Protein AF-0000000078836340 (afdb_homodimer)

Nearest PDB structures (foldseek):
  2b0v-assembly1_A  TM=8.507E-01  e=3.781E-09  Nitrosomonas europaea
  5gp0-assembly1_I  TM=7.987E-01  e=4.828E-07  Arabidopsis thaliana
  5wy6-assembly1_A  TM=7.856E-01  e=5.805E-07  Arabidopsis thaliana
  1sz3-assembly1_B  TM=6.666E-01  e=1.864E-06  Deinococcus radiodurans
  8dp8-assembly2_A  TM=6.632E-01  e=1.502E-05  Melampsora lini

Solvent-accessible surface area (backbone atoms only — not comparable to full-atom values): 15735 Å² total; per-residue (Å²): 127,81,52,28,45,33,64,77,78,56,88,94,62,74,59,47,80,36,57,23,12,30,41,45,34,73,57,94,80,17,29,51,31,24,41,37,54,50,92,98,47,82,64,45,30,42,62,41,35,42,65,48,53,91,93,48,48,58,58,56,27,23,36,51,33,29,13,26,39,54,11,36,38,52,42,72,57,57,75,77,47,55,28,20,34,37,50,66,50,98,86,68,51,45,30,23,34,47,29,39,32,25,43,38,44,78,73,50,76,37,71,85,42,41,69,42,82,44,34,40,66,43,75,34,46,57,71,57,41,39,46,55,34,69,44,65,39,55,24,47,50,46,53,52,49,49,27,52,58,68,73,99,128,81,51,27,46,30,63,78,77,56,87,92,62,75,58,46,79,37,56,23,13,28,39,46,35,73,56,93,79,17,29,51,33,25,41,38,55,48,93,97,46,82,64,46,30,43,63,40,34,40,66,48,53,94,92,48,48,57,59,55,26,24,37,51,32,29,14,27,39,56,10,36,39,52,44,71,55,56,73,78,47,54,29,20,34,38,48,65,50,99,84,70,50,44,30,24,33,46,29,40,33,25,42,36,45,80,72,48,76,38,71,86,43,41,71,41,84,46,33,41,65,43,73,32,47,57,71,58,41,37,45,54,34,68,45,66,38,55,23,46,49,46,51,51,48,51,29,53,60,68,73,101

Structure (mmCIF, N/CA/C/O backbone):
data_AF-0000000078836340-model_v1
#
loop_
_entity.id
_entity.type
_entity.pdbx_description
1 polymer 'MutT/nudix family protein'
#
loop_
_atom_site.group_PDB
_atom_site.id
_atom_site.type_symbol
_atom_site.label_atom_id
_atom_site.label_alt_id
_atom_site.label_comp_id
_atom_site.label_asym_id
_atom_site.label_entity_id
_atom_site.label_seq_id
_atom_site.pdbx_PDB_ins_code
_atom_site.Cartn_x
_atom_site.Cartn_y
_atom_site.Cartn_z
_atom_site.occupancy
_atom_site.B_iso_or_equiv
_atom_site.auth_seq_id
_atom_site.auth_comp_id
_atom_site.auth_asym_id
_atom_site.auth_atom_id
_atom_site.pdbx_PDB_model_num
ATOM 1 N N . MET A 1 1 ? -12.289 3.168 -12.211 1 58 1 MET A N 1
ATOM 2 C CA . MET A 1 1 ? -11.195 4 -11.719 1 58 1 MET A CA 1
ATOM 3 C C . MET A 1 1 ? -9.852 3.316 -11.938 1 58 1 MET A C 1
ATOM 5 O O . MET A 1 1 ? -9.766 2.086 -11.938 1 58 1 MET A O 1
ATOM 9 N N . PRO A 1 2 ? -8.906 4.035 -12.375 1 79.06 2 PRO A N 1
ATOM 10 C CA . PRO A 1 2 ? -7.66 3.32 -12.672 1 79.06 2 PRO A CA 1
ATOM 11 C C . PRO A 1 2 ? -7.012 2.732 -11.414 1 79.06 2 PRO A C 1
ATOM 13 O O . PRO A 1 2 ? -7.191 3.262 -10.32 1 79.06 2 PRO A O 1
ATOM 16 N N . ALA A 1 3 ? -6.562 1.554 -11.406 1 94.38 3 ALA A N 1
ATOM 17 C CA . ALA A 1 3 ? -5.793 0.842 -10.391 1 94.38 3 ALA A CA 1
ATOM 18 C C . ALA A 1 3 ? -4.434 1.502 -10.172 1 94.38 3 ALA A C 1
ATOM 20 O O . ALA A 1 3 ? -3.82 2.008 -11.117 1 94.38 3 ALA A O 1
ATOM 21 N N . PRO A 1 4 ? -4.059 1.651 -8.859 1 98 4 PRO A N 1
ATOM 22 C CA . PRO A 1 4 ? -2.703 2.174 -8.656 1 98 4 PRO A CA 1
ATOM 23 C C . PRO A 1 4 ? -1.651 1.404 -9.453 1 98 4 PRO A C 1
ATOM 25 O O . PRO A 1 4 ? -1.734 0.179 -9.57 1 98 4 PRO A O 1
ATOM 28 N N . GLN A 1 5 ? -0.693 2.133 -9.992 1 97.31 5 GLN A N 1
ATOM 29 C CA . GLN A 1 5 ? 0.38 1.585 -10.82 1 97.31 5 GLN A CA 1
ATOM 30 C C . GLN A 1 5 ? 1.692 1.525 -10.039 1 97.31 5 GLN A C 1
ATOM 32 O O . GLN A 1 5 ? 2.168 2.545 -9.539 1 97.31 5 GLN A O 1
ATOM 37 N N . PHE A 1 6 ? 2.25 0.313 -9.977 1 98 6 PHE A N 1
ATOM 38 C CA . PHE A 1 6 ? 3.527 0.118 -9.305 1 98 6 PHE A CA 1
ATOM 39 C C . PHE A 1 6 ? 4.59 -0.37 -10.281 1 98 6 PHE A C 1
ATOM 41 O O . PHE A 1 6 ? 4.266 -0.786 -11.398 1 98 6 PHE A O 1
ATOM 48 N N . GLY A 1 7 ? 5.801 -0.279 -9.812 1 96.06 7 GLY A N 1
ATOM 49 C CA . GLY A 1 7 ? 6.93 -0.737 -10.602 1 96.06 7 GLY A CA 1
ATOM 50 C C . GLY A 1 7 ? 7.684 0.394 -11.281 1 96.06 7 GLY A C 1
ATOM 51 O O . GLY A 1 7 ? 7.094 1.418 -11.625 1 96.06 7 GLY A O 1
ATOM 52 N N . ARG A 1 8 ? 8.977 0.233 -11.469 1 90.81 8 ARG A N 1
ATOM 53 C CA . ARG A 1 8 ? 9.82 1.208 -12.141 1 90.81 8 ARG A CA 1
ATOM 54 C C . ARG A 1 8 ? 10.164 0.751 -13.555 1 90.81 8 ARG A C 1
ATOM 56 O O . ARG A 1 8 ? 11.008 -0.128 -13.75 1 90.81 8 ARG A O 1
ATOM 63 N N . PRO A 1 9 ? 9.477 1.357 -14.469 1 91.88 9 PRO A N 1
ATOM 64 C CA . PRO A 1 9 ? 9.789 0.927 -15.828 1 91.88 9 PRO A CA 1
ATOM 65 C C . PRO A 1 9 ? 11.195 1.332 -16.266 1 91.88 9 PRO A C 1
ATOM 67 O O . PRO A 1 9 ? 11.695 2.385 -15.852 1 91.88 9 PRO A O 1
ATOM 70 N N . GLU A 1 10 ? 11.875 0.505 -16.984 1 92.75 10 GLU A N 1
ATOM 71 C CA . GLU A 1 10 ? 13.148 0.849 -17.609 1 92.75 10 GLU A CA 1
ATOM 72 C C . GLU A 1 10 ? 12.938 1.731 -18.844 1 92.75 10 GLU A C 1
ATOM 74 O O . GLU A 1 10 ? 12.07 1.45 -19.672 1 92.75 10 GLU A O 1
ATOM 79 N N . PRO A 1 11 ? 13.773 2.805 -18.891 1 91.81 11 PRO A N 1
ATOM 80 C CA . PRO A 1 11 ? 13.625 3.684 -20.047 1 91.81 11 PRO A CA 1
ATOM 81 C C . PRO A 1 11 ? 13.742 2.932 -21.375 1 91.81 11 PRO A C 1
ATOM 83 O O . PRO A 1 11 ? 14.641 2.102 -21.547 1 91.81 11 PRO A O 1
ATOM 86 N N . GLY A 1 12 ? 12.859 3.203 -22.219 1 93.44 12 GLY A N 1
ATOM 87 C CA . GLY A 1 12 ? 12.93 2.654 -23.562 1 93.44 12 GLY A CA 1
ATOM 88 C C . GLY A 1 12 ? 12.336 1.262 -23.672 1 93.44 12 GLY A C 1
ATOM 89 O O . GLY A 1 12 ? 12.219 0.715 -24.766 1 93.44 12 GLY A O 1
ATOM 90 N N . ARG A 1 13 ? 12.016 0.622 -22.516 1 95.56 13 ARG A N 1
ATOM 91 C CA . ARG A 1 13 ? 11.469 -0.73 -22.547 1 95.56 13 ARG A CA 1
ATOM 92 C C . ARG A 1 13 ? 9.945 -0.702 -22.625 1 95.56 13 ARG A C 1
ATOM 94 O O . ARG A 1 13 ? 9.305 0.11 -21.953 1 95.56 13 ARG A O 1
ATOM 101 N N . SER A 1 14 ? 9.469 -1.587 -23.422 1 96.88 14 SER A N 1
ATOM 102 C CA . SER A 1 14 ? 8.016 -1.737 -23.516 1 96.88 14 SER A CA 1
ATOM 103 C C . SER A 1 14 ? 7.516 -2.857 -22.609 1 96.88 14 SER A C 1
ATOM 105 O O . SER A 1 14 ? 8.117 -3.932 -22.547 1 96.88 14 SER A O 1
ATOM 107 N N . TYR A 1 15 ? 6.449 -2.592 -21.875 1 98.06 15 TYR A N 1
ATOM 108 C CA . TYR A 1 15 ? 5.828 -3.555 -20.969 1 98.06 15 TYR A CA 1
ATOM 109 C C . TYR A 1 15 ? 4.469 -3.998 -21.5 1 98.06 15 TYR A C 1
ATOM 111 O O . TYR A 1 15 ? 3.566 -3.176 -21.672 1 98.06 15 TYR A O 1
ATOM 119 N N . ARG A 1 16 ? 4.297 -5.25 -21.719 1 97.75 16 ARG A N 1
ATOM 120 C CA . ARG A 1 16 ? 3.037 -5.789 -22.219 1 97.75 16 ARG A CA 1
ATOM 121 C C . ARG A 1 16 ? 2.02 -5.938 -21.094 1 97.75 16 ARG A C 1
ATOM 123 O O . ARG A 1 16 ? 2.309 -6.555 -20.062 1 97.75 16 ARG A O 1
ATOM 130 N N . ASP A 1 17 ? 0.839 -5.332 -21.359 1 97.94 17 ASP A N 1
ATOM 131 C CA . ASP A 1 17 ? -0.229 -5.523 -20.375 1 97.94 17 ASP A CA 1
ATOM 132 C C . ASP A 1 17 ? -0.64 -6.992 -20.297 1 97.94 17 ASP A C 1
ATOM 134 O O . ASP A 1 17 ? -0.9 -7.629 -21.312 1 97.94 17 ASP A O 1
ATOM 138 N N . ARG A 1 18 ? -0.68 -7.523 -19.125 1 98.31 18 ARG A N 1
ATOM 139 C CA . ARG A 1 18 ? -1.038 -8.922 -18.891 1 98.31 18 ARG A CA 1
ATOM 140 C C . ARG A 1 18 ? -2.076 -9.031 -17.781 1 98.31 18 ARG A C 1
ATOM 142 O O . ARG A 1 18 ? -1.769 -8.797 -16.609 1 98.31 18 ARG A O 1
ATOM 149 N N . PRO A 1 19 ? -3.344 -9.375 -18.156 1 98.56 19 PRO A N 1
ATOM 150 C CA . PRO A 1 19 ? -4.32 -9.625 -17.094 1 98.56 19 PRO A CA 1
ATOM 151 C C . PRO A 1 19 ? -3.879 -10.727 -16.141 1 98.56 19 PRO A C 1
ATOM 153 O O . PRO A 1 19 ? -3.377 -11.766 -16.562 1 98.56 19 PRO A O 1
ATOM 156 N N . ALA A 1 20 ? -4.004 -10.43 -14.828 1 98.81 20 ALA A N 1
ATOM 157 C CA . ALA A 1 20 ? -3.576 -11.375 -13.797 1 98.81 20 ALA A CA 1
ATOM 158 C C . ALA A 1 20 ? -4.543 -11.367 -12.617 1 98.81 20 ALA A C 1
ATOM 160 O O . ALA A 1 20 ? -5.301 -10.414 -12.43 1 98.81 20 ALA A O 1
ATOM 161 N N . ALA A 1 21 ? -4.586 -12.438 -11.891 1 98.88 21 ALA A N 1
ATOM 162 C CA . ALA A 1 21 ? -5.426 -12.586 -10.703 1 98.88 21 ALA A CA 1
ATOM 163 C C . ALA A 1 21 ? -4.637 -13.211 -9.547 1 98.88 21 ALA A C 1
ATOM 165 O O . ALA A 1 21 ? -3.891 -14.172 -9.742 1 98.88 21 ALA A O 1
ATOM 166 N N . PHE A 1 22 ? -4.797 -12.609 -8.422 1 98.94 22 PHE A N 1
ATOM 167 C CA . PHE A 1 22 ? -4.188 -13.078 -7.184 1 98.94 22 PHE A CA 1
ATOM 168 C C . PHE A 1 22 ? -5.219 -13.148 -6.062 1 98.94 22 PHE A C 1
ATOM 170 O O . PHE A 1 22 ? -6.352 -12.695 -6.227 1 98.94 22 PHE A O 1
ATOM 177 N N . GLY A 1 23 ? -4.844 -13.695 -4.914 1 98.81 23 GLY A N 1
ATOM 178 C CA . GLY A 1 23 ? -5.805 -13.773 -3.824 1 98.81 23 GLY A CA 1
ATOM 179 C C . GLY A 1 23 ? -5.152 -13.977 -2.469 1 98.81 23 GLY A C 1
ATOM 180 O O . GLY A 1 23 ? -3.969 -14.297 -2.385 1 98.81 23 GLY A O 1
ATOM 181 N N . ILE A 1 24 ? -5.879 -13.703 -1.467 1 98.88 24 ILE A N 1
ATOM 182 C CA . ILE A 1 24 ? -5.461 -13.93 -0.088 1 98.88 24 ILE A CA 1
ATOM 183 C C . ILE A 1 24 ? -6.379 -14.961 0.568 1 98.88 24 ILE A C 1
ATOM 185 O O . ILE A 1 24 ? -7.602 -14.797 0.565 1 98.88 24 ILE A O 1
ATOM 189 N N . VAL A 1 25 ? -5.828 -16 1.023 1 98.5 25 VAL A N 1
ATOM 190 C CA . VAL A 1 25 ? -6.5 -16.969 1.897 1 98.5 25 VAL A CA 1
ATOM 191 C C . VAL A 1 25 ? -5.895 -16.891 3.299 1 98.5 25 VAL A C 1
ATOM 193 O O . VAL A 1 25 ? -4.676 -16.812 3.451 1 98.5 25 VAL A O 1
ATOM 196 N N . GLU A 1 26 ? -6.762 -16.844 4.289 1 97.94 26 GLU A N 1
ATOM 197 C CA . GLU A 1 26 ? -6.312 -16.75 5.676 1 97.94 26 GLU A CA 1
ATOM 198 C C . GLU A 1 26 ? -6.586 -18.047 6.434 1 97.94 26 GLU A C 1
ATOM 200 O O . GLU A 1 26 ? -7.641 -18.656 6.27 1 97.94 26 GLU A O 1
ATOM 205 N N . ARG A 1 27 ? -5.645 -18.5 7.156 1 97.75 27 ARG A N 1
ATOM 206 C CA . ARG A 1 27 ? -5.754 -19.625 8.086 1 97.75 27 ARG A CA 1
ATOM 207 C C . ARG A 1 27 ? -5.023 -19.328 9.391 1 97.75 27 ARG A C 1
ATOM 209 O O . ARG A 1 27 ? -3.818 -19.078 9.391 1 97.75 27 ARG A O 1
ATOM 216 N N . ASP A 1 28 ? -5.73 -19.375 10.555 1 97.38 28 ASP A N 1
ATOM 217 C CA . ASP A 1 28 ? -5.164 -19.188 11.883 1 97.38 28 ASP A CA 1
ATOM 218 C C . ASP A 1 28 ? -4.391 -17.875 11.977 1 97.38 28 ASP A C 1
ATOM 220 O O . ASP A 1 28 ? -3.268 -17.844 12.492 1 97.38 28 ASP A O 1
ATOM 224 N N . GLY A 1 29 ? -4.891 -16.891 11.398 1 96.81 29 GLY A N 1
ATOM 225 C CA . GLY A 1 29 ? -4.32 -15.547 11.492 1 96.81 29 GLY A CA 1
ATOM 226 C C . GLY A 1 29 ? -3.158 -15.328 10.547 1 96.81 29 GLY A C 1
ATOM 227 O O . GLY A 1 29 ? -2.535 -14.266 10.555 1 96.81 29 GLY A O 1
ATOM 228 N N . ARG A 1 30 ? -2.879 -16.344 9.719 1 98.75 30 ARG A N 1
ATOM 229 C CA . ARG A 1 30 ? -1.797 -16.25 8.742 1 98.75 30 ARG A CA 1
ATOM 230 C C . ARG A 1 30 ? -2.34 -16.312 7.316 1 98.75 30 ARG A C 1
ATOM 232 O O . ARG A 1 30 ? -3.459 -16.766 7.09 1 98.75 30 ARG A O 1
ATOM 239 N N . ILE A 1 31 ? -1.595 -15.758 6.391 1 98.94 31 ILE A N 1
ATOM 240 C CA . ILE A 1 31 ? -2.057 -15.789 5.004 1 98.94 31 ILE A CA 1
ATOM 241 C C . ILE A 1 31 ? -1.112 -16.641 4.164 1 98.94 31 ILE A C 1
ATOM 243 O O . ILE A 1 31 ? 0.082 -16.734 4.461 1 98.94 31 ILE A O 1
ATOM 247 N N . ALA A 1 32 ? -1.684 -17.266 3.127 1 98.88 32 ALA A N 1
ATOM 248 C CA . ALA A 1 32 ? -0.898 -18.094 2.219 1 98.88 32 ALA A CA 1
ATOM 249 C C .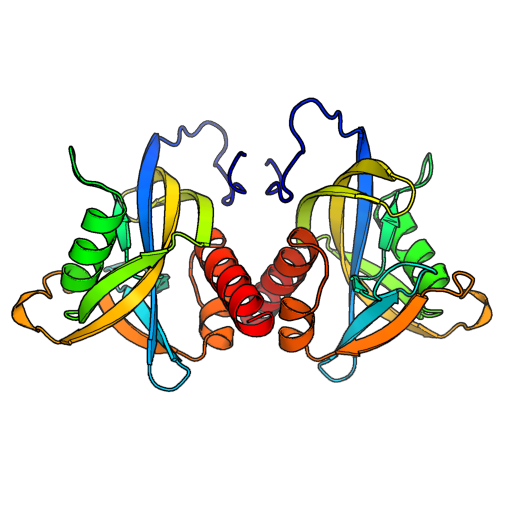 ALA A 1 32 ? -0.051 -17.234 1.282 1 98.88 32 ALA A C 1
ATOM 251 O O . ALA A 1 32 ? -0.552 -16.281 0.676 1 98.88 32 ALA A O 1
ATOM 252 N N . VAL A 1 33 ? 1.196 -17.531 1.202 1 98.94 33 VAL A N 1
ATOM 253 C CA . VAL A 1 33 ? 2.121 -17 0.212 1 98.94 33 VAL A CA 1
ATOM 254 C C . VAL A 1 33 ? 2.891 -18.125 -0.453 1 98.94 33 VAL A C 1
ATOM 256 O O . VAL A 1 33 ? 2.775 -19.281 -0.044 1 98.94 33 VAL A O 1
ATOM 259 N N . VAL A 1 34 ? 3.605 -17.781 -1.483 1 98.81 34 VAL A N 1
ATOM 260 C CA . VAL A 1 34 ? 4.484 -18.781 -2.086 1 98.81 34 VAL A CA 1
ATOM 261 C C . VAL A 1 34 ? 5.922 -18.281 -2.082 1 98.81 34 VAL A C 1
ATOM 263 O O . VAL A 1 34 ? 6.176 -17.109 -2.355 1 98.81 34 VAL A O 1
ATOM 266 N N . ARG A 1 35 ? 6.809 -19.109 -1.623 1 98.69 35 ARG A N 1
ATOM 267 C CA . ARG A 1 35 ? 8.242 -18.906 -1.824 1 98.69 35 ARG A CA 1
ATOM 268 C C . ARG A 1 35 ? 8.688 -19.484 -3.164 1 98.69 35 ARG A C 1
ATOM 270 O O . ARG A 1 35 ? 8.5 -20.672 -3.428 1 98.69 35 ARG A O 1
ATOM 277 N N . VAL A 1 36 ? 9.203 -18.625 -3.984 1 98.5 36 VAL A N 1
ATOM 278 C CA . VAL A 1 36 ? 9.594 -19.047 -5.328 1 98.5 36 VAL A CA 1
ATOM 279 C C . VAL A 1 36 ? 11.117 -19.125 -5.414 1 98.5 36 VAL A C 1
ATOM 281 O O . VAL A 1 36 ? 11.82 -18.188 -5.059 1 98.5 36 VAL A O 1
ATOM 284 N N . ALA A 1 37 ? 11.609 -20.266 -5.836 1 97.5 37 ALA A N 1
ATOM 285 C CA . ALA A 1 37 ? 13.039 -20.5 -6.02 1 97.5 37 ALA A CA 1
ATOM 286 C C . ALA A 1 37 ? 13.352 -20.891 -7.461 1 97.5 37 ALA A C 1
ATOM 288 O O . ALA A 1 37 ? 12.898 -21.938 -7.938 1 97.5 37 ALA A O 1
ATOM 289 N N . LYS A 1 38 ? 14.031 -20.031 -8.133 1 95.5 38 LYS A N 1
ATOM 290 C CA . LYS A 1 38 ? 14.484 -20.297 -9.5 1 95.5 38 LYS A CA 1
ATOM 291 C C . LYS A 1 38 ? 16.016 -20.312 -9.57 1 95.5 38 LYS A C 1
ATOM 293 O O . LYS A 1 38 ? 16.688 -19.516 -8.93 1 95.5 38 LYS A O 1
ATOM 298 N N . PRO A 1 39 ? 16.578 -21.266 -10.305 1 94.06 39 PRO A N 1
ATOM 299 C CA . PRO A 1 39 ? 18.031 -21.312 -10.438 1 94.06 39 PRO A CA 1
ATOM 300 C C . PRO A 1 39 ? 18.641 -19.984 -10.883 1 94.06 39 PRO A C 1
ATOM 302 O O . PRO A 1 39 ? 18.109 -19.344 -11.789 1 94.06 39 PRO A O 1
ATOM 305 N N . GLY A 1 40 ? 19.656 -19.641 -10.18 1 95.12 40 GLY A N 1
ATOM 306 C CA . GLY A 1 40 ? 20.375 -18.453 -10.586 1 95.12 40 GLY A CA 1
ATOM 307 C C . GLY A 1 40 ? 19.797 -17.172 -10.016 1 95.12 40 GLY A C 1
ATOM 308 O O . GLY A 1 40 ? 20.297 -16.078 -10.289 1 95.12 40 GLY A O 1
ATOM 309 N N . HIS A 1 41 ? 18.703 -17.297 -9.266 1 95.56 41 HIS A N 1
ATOM 310 C CA . HIS A 1 41 ? 18.062 -16.125 -8.68 1 95.56 41 HIS A CA 1
ATOM 311 C C . HIS A 1 41 ? 17.828 -16.312 -7.184 1 95.56 41 HIS A C 1
ATOM 313 O O . HIS A 1 41 ? 17.609 -17.438 -6.723 1 95.56 41 HIS A O 1
ATOM 319 N N . PRO A 1 42 ? 18.016 -15.203 -6.465 1 95.75 42 PRO A N 1
ATOM 320 C CA . PRO A 1 42 ? 17.547 -15.312 -5.082 1 95.75 42 PRO A CA 1
ATOM 321 C C . PRO A 1 42 ? 16.062 -15.648 -4.984 1 95.75 42 PRO A C 1
ATOM 323 O O . PRO A 1 42 ? 15.266 -15.195 -5.812 1 95.75 42 PRO A O 1
ATOM 326 N N . ALA A 1 43 ? 15.703 -16.422 -3.963 1 98 43 ALA A N 1
ATOM 327 C CA . ALA A 1 43 ? 14.297 -16.75 -3.754 1 98 43 ALA A CA 1
ATOM 328 C C . ALA A 1 43 ? 13.492 -15.516 -3.377 1 98 43 ALA A C 1
ATOM 330 O O . ALA A 1 43 ? 14.039 -14.547 -2.84 1 98 43 ALA A O 1
ATOM 331 N N . TRP A 1 44 ? 12.25 -15.547 -3.688 1 98.25 44 TRP A N 1
ATOM 332 C CA . TRP A 1 44 ? 11.375 -14.445 -3.328 1 98.25 44 TRP A CA 1
ATOM 333 C C . TRP A 1 44 ? 10 -14.953 -2.906 1 98.25 44 TRP A C 1
ATOM 335 O O . TRP A 1 44 ? 9.727 -16.156 -2.992 1 98.25 44 TRP A O 1
ATOM 345 N N . ILE A 1 45 ? 9.172 -14 -2.383 1 98.81 45 ILE A N 1
ATOM 346 C CA . ILE A 1 45 ? 7.832 -14.32 -1.907 1 98.81 45 ILE A CA 1
ATOM 347 C C . ILE A 1 45 ? 6.797 -13.57 -2.738 1 98.81 45 ILE A C 1
ATOM 349 O O . ILE A 1 45 ? 6.938 -12.367 -2.977 1 98.81 45 ILE A O 1
ATOM 353 N N . ASP A 1 46 ? 5.77 -14.25 -3.215 1 98.75 46 ASP A N 1
ATOM 354 C CA . ASP A 1 46 ? 4.648 -13.672 -3.947 1 98.75 46 ASP A CA 1
ATOM 355 C C . ASP A 1 46 ? 3.316 -14.094 -3.328 1 98.75 46 ASP A C 1
ATOM 357 O O . ASP A 1 46 ? 3.26 -15.047 -2.549 1 98.75 46 ASP A O 1
ATOM 361 N N . LEU A 1 47 ? 2.273 -13.328 -3.576 1 98.88 47 LEU A N 1
ATOM 362 C CA . LEU A 1 47 ? 0.939 -13.898 -3.416 1 98.88 47 LEU A CA 1
ATOM 363 C C . LEU A 1 47 ? 0.66 -14.938 -4.496 1 98.88 47 LEU A C 1
ATOM 365 O O . LEU A 1 47 ? 1.031 -14.742 -5.656 1 98.88 47 LEU A O 1
ATOM 369 N N . PRO A 1 48 ? 0.002 -16 -4.078 1 98.81 48 PRO A N 1
ATOM 370 C CA . PRO A 1 48 ? -0.353 -16.969 -5.129 1 98.81 48 PRO A CA 1
ATOM 371 C C . PRO A 1 48 ? -1.305 -16.375 -6.168 1 98.81 48 PRO A C 1
ATOM 373 O O . PRO A 1 48 ? -2.197 -15.602 -5.824 1 98.81 48 PRO A O 1
ATOM 376 N N . GLY A 1 49 ? -1.218 -16.703 -7.332 1 98.75 49 GLY A N 1
ATOM 377 C CA . GLY A 1 49 ? -1.949 -16.188 -8.484 1 98.75 49 GLY A CA 1
ATOM 378 C C . GLY A 1 49 ? -1.099 -16.094 -9.734 1 98.75 49 GLY A C 1
ATOM 379 O O . GLY A 1 49 ? 0.009 -16.641 -9.781 1 98.75 49 GLY A O 1
ATOM 380 N N . GLY A 1 50 ? -1.641 -15.492 -10.773 1 98.44 50 GLY A N 1
ATOM 381 C CA . GLY A 1 50 ? -0.896 -15.375 -12.023 1 98.44 50 GLY A CA 1
ATOM 382 C C . GLY A 1 50 ? -1.744 -14.891 -13.18 1 98.44 50 GLY A C 1
ATOM 383 O O . GLY A 1 50 ? -2.805 -14.297 -12.977 1 98.44 50 GLY A O 1
ATOM 384 N N . ALA A 1 51 ? -1.21 -15.102 -14.352 1 98.5 51 ALA A N 1
ATOM 385 C CA . ALA A 1 51 ? -1.834 -14.609 -15.578 1 98.5 51 ALA A CA 1
ATOM 386 C C . ALA A 1 51 ? -3.113 -15.383 -15.891 1 98.5 51 ALA A C 1
ATOM 388 O O . ALA A 1 51 ? -3.219 -16.562 -15.586 1 98.5 51 ALA A O 1
ATOM 389 N N . LEU A 1 52 ? -4.062 -14.672 -16.5 1 98.75 52 LEU A N 1
ATOM 390 C CA . LEU A 1 52 ? -5.266 -15.32 -17.016 1 98.75 52 LEU A CA 1
ATOM 391 C C . LEU A 1 52 ? -4.965 -16.078 -18.297 1 98.75 52 LEU A C 1
ATOM 393 O O . LEU A 1 52 ? -4.23 -15.594 -19.156 1 98.75 52 LEU A O 1
ATOM 397 N N . ASP A 1 53 ? -5.547 -17.234 -18.438 1 98.19 53 ASP A N 1
ATOM 398 C CA . ASP A 1 53 ? -5.57 -17.922 -19.734 1 98.19 53 ASP A CA 1
ATOM 399 C C . ASP A 1 53 ? -6.668 -17.359 -20.625 1 98.19 53 ASP A C 1
ATOM 401 O O . ASP A 1 53 ? -7.625 -16.75 -20.141 1 98.19 53 ASP A O 1
ATOM 405 N N . PRO A 1 54 ? -6.508 -17.594 -21.922 1 97.56 54 PRO A N 1
ATOM 406 C CA . PRO A 1 54 ? -7.562 -17.125 -22.812 1 97.56 54 PRO A CA 1
ATOM 407 C C . PRO A 1 54 ? -8.945 -17.656 -22.438 1 97.56 54 PRO A C 1
ATOM 409 O O . PRO A 1 54 ? -9.109 -18.859 -22.219 1 97.56 54 PRO A O 1
ATOM 412 N N . GLY A 1 55 ? -9.914 -16.75 -22.266 1 97.38 55 GLY A N 1
ATOM 413 C CA . GLY A 1 55 ? -11.289 -17.125 -22 1 97.38 55 GLY A CA 1
ATOM 414 C C . GLY A 1 55 ? -11.578 -17.328 -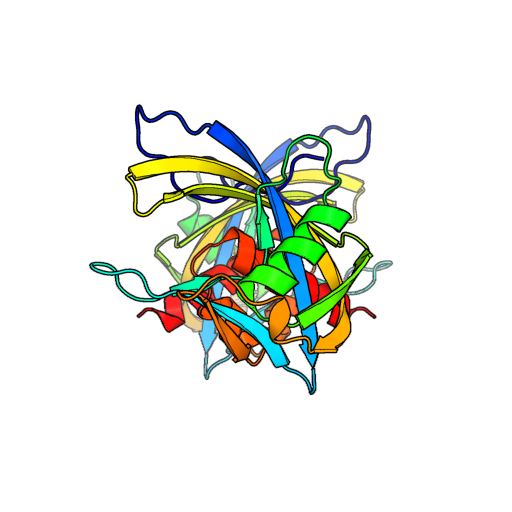20.531 1 97.38 55 GLY A C 1
ATOM 415 O O . GLY A 1 55 ? -12.727 -17.578 -20.141 1 97.38 55 GLY A O 1
ATOM 416 N N . GLU A 1 56 ? -10.609 -17.188 -19.75 1 97.25 56 GLU A N 1
ATOM 417 C CA . GLU A 1 56 ? -10.727 -17.375 -18.312 1 97.25 56 GLU A CA 1
ATOM 418 C C . GLU A 1 56 ? -11.133 -16.094 -17.609 1 97.25 56 GLU A C 1
ATOM 420 O O . GLU A 1 56 ? -10.648 -15.008 -17.953 1 97.25 56 GLU A O 1
ATOM 425 N N . SER A 1 57 ? -12.156 -16.219 -16.688 1 98.62 57 SER A N 1
ATOM 426 C CA . SER A 1 57 ? -12.391 -15.094 -15.789 1 98.62 57 SER A CA 1
ATOM 427 C C . SER A 1 57 ? -11.266 -14.961 -14.766 1 98.62 57 SER A C 1
ATOM 429 O O . SER A 1 57 ? -10.477 -15.891 -14.578 1 98.62 57 SER A O 1
ATOM 431 N N . ALA A 1 58 ? -11.188 -13.852 -14.148 1 98.81 58 ALA A N 1
ATOM 432 C CA . ALA A 1 58 ? -10.188 -13.641 -13.094 1 98.81 58 ALA A CA 1
ATOM 433 C C . ALA A 1 58 ? -10.398 -14.609 -11.938 1 98.81 58 ALA A C 1
ATOM 435 O O . ALA A 1 58 ? -9.43 -15.109 -11.359 1 98.81 58 ALA A O 1
ATOM 436 N N . GLU A 1 59 ? -11.625 -14.891 -11.633 1 98.88 59 GLU A N 1
ATOM 437 C CA . GLU A 1 59 ? -11.953 -15.836 -10.578 1 98.88 59 GLU A CA 1
ATOM 438 C C . GLU A 1 59 ? -11.445 -17.234 -10.914 1 98.88 59 GLU A C 1
ATOM 440 O O . GLU A 1 59 ? -10.867 -17.906 -10.062 1 98.88 59 GLU A O 1
ATOM 445 N N . GLN A 1 60 ? -11.688 -17.594 -12.117 1 98.81 60 GLN A N 1
ATOM 446 C CA . GLN A 1 60 ? -11.234 -18.922 -12.562 1 98.81 60 GLN A CA 1
ATOM 447 C C . GLN A 1 60 ? -9.719 -19.016 -12.516 1 98.81 60 GLN A C 1
ATOM 449 O O . GLN A 1 60 ? -9.172 -20.031 -12.086 1 98.81 60 GLN A O 1
ATOM 454 N N . ALA A 1 61 ? -9.062 -17.969 -12.93 1 98.88 61 ALA A N 1
ATOM 455 C CA . ALA A 1 61 ? -7.605 -17.953 -12.992 1 98.88 61 ALA A CA 1
ATOM 456 C C . ALA A 1 61 ? -6.996 -18.094 -11.594 1 98.88 61 ALA A C 1
ATOM 458 O O . ALA A 1 61 ? -6.086 -18.906 -11.391 1 98.88 61 ALA A O 1
ATOM 459 N N . VAL A 1 62 ? -7.516 -17.344 -10.625 1 98.88 62 VAL A N 1
ATOM 460 C CA . VAL A 1 62 ? -6.906 -17.359 -9.297 1 98.88 62 VAL A CA 1
ATOM 461 C C . VAL A 1 62 ? -7.117 -18.719 -8.648 1 98.88 62 VAL A C 1
ATOM 463 O O . VAL A 1 62 ? -6.234 -19.219 -7.949 1 98.88 62 VAL A O 1
ATOM 466 N N . VAL A 1 63 ? -8.242 -19.312 -8.852 1 98.88 63 VAL A N 1
ATOM 467 C CA . VAL A 1 63 ? -8.531 -20.625 -8.297 1 98.88 63 VAL A CA 1
ATOM 468 C C . VAL A 1 63 ? -7.586 -21.672 -8.906 1 98.88 63 VAL A C 1
ATOM 470 O O . VAL A 1 63 ? -6.984 -22.469 -8.188 1 98.88 63 VAL A O 1
ATOM 473 N N . ARG A 1 64 ? -7.465 -21.594 -10.195 1 98.69 64 ARG A N 1
ATOM 474 C CA . ARG A 1 64 ? -6.566 -22.516 -10.883 1 98.69 64 ARG A CA 1
ATOM 475 C C . ARG A 1 64 ? -5.129 -22.328 -10.414 1 98.69 64 ARG A C 1
ATOM 477 O O . ARG A 1 64 ? -4.465 -23.281 -10.008 1 98.69 64 ARG A O 1
ATOM 484 N N . GLU A 1 65 ? -4.645 -21.141 -10.43 1 98.75 65 GLU A N 1
ATOM 485 C CA . GLU A 1 65 ? -3.264 -20.812 -10.078 1 98.75 65 GLU A CA 1
ATOM 486 C C . GLU A 1 65 ? -2.953 -21.203 -8.641 1 98.75 65 GLU A C 1
ATOM 488 O O . GLU A 1 65 ? -1.842 -21.625 -8.328 1 98.75 65 GLU A O 1
ATOM 493 N N . TYR A 1 66 ? -3.889 -21 -7.715 1 98.69 66 TYR A N 1
ATOM 494 C CA . TYR A 1 66 ? -3.697 -21.422 -6.332 1 98.69 66 TYR A CA 1
ATOM 495 C C . TYR A 1 66 ? -3.43 -22.906 -6.242 1 98.69 66 TYR A C 1
ATOM 497 O O . TYR A 1 66 ? -2.523 -23.344 -5.527 1 98.69 66 TYR A O 1
ATOM 505 N N . GLY A 1 67 ? -4.281 -23.641 -6.926 1 98.75 67 GLY A N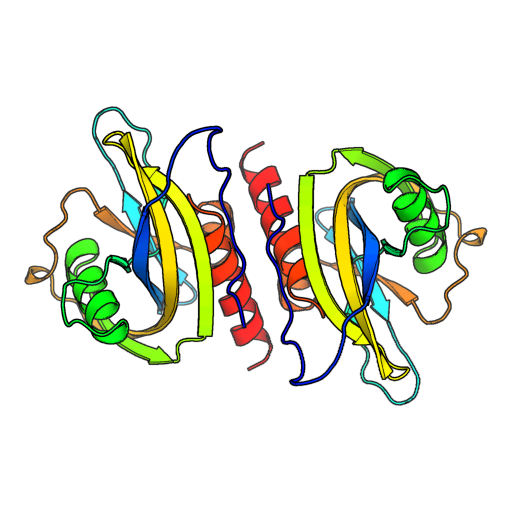 1
ATOM 506 C CA . GLY A 1 67 ? -4.051 -25.078 -6.965 1 98.75 67 GLY A CA 1
ATOM 507 C C . GLY A 1 67 ? -2.682 -25.438 -7.5 1 98.75 67 GLY A C 1
ATOM 508 O O . GLY A 1 67 ? -1.943 -26.203 -6.863 1 98.75 67 GLY A O 1
ATOM 509 N N . GLU A 1 68 ? -2.283 -24.859 -8.617 1 98.81 68 GLU A N 1
ATOM 510 C CA . GLU A 1 68 ? -1.042 -25.188 -9.312 1 98.81 68 GLU A CA 1
ATOM 511 C C . GLU A 1 68 ? 0.177 -24.828 -8.469 1 98.81 68 GLU A C 1
ATOM 513 O O . GLU A 1 68 ? 1.178 -25.547 -8.477 1 98.81 68 GLU A O 1
ATOM 518 N N . GLU A 1 69 ? 0.085 -23.75 -7.738 1 98.69 69 GLU A N 1
ATOM 519 C CA . GLU A 1 69 ? 1.243 -23.219 -7.023 1 98.69 69 GLU A CA 1
ATOM 520 C C . GLU A 1 69 ? 1.318 -23.781 -5.605 1 98.69 69 GLU A C 1
ATOM 522 O O . GLU A 1 69 ? 2.404 -23.891 -5.031 1 98.69 69 GLU A O 1
ATOM 527 N N . THR A 1 70 ? 0.151 -24.141 -4.957 1 98.5 70 THR A N 1
ATOM 528 C CA . THR A 1 70 ? 0.16 -24.375 -3.518 1 98.5 70 THR A CA 1
ATOM 529 C C . THR A 1 70 ? -0.511 -25.703 -3.182 1 98.5 70 THR A C 1
ATOM 531 O O . THR A 1 70 ? -0.381 -26.203 -2.062 1 98.5 70 THR A O 1
ATOM 534 N N . GLY A 1 71 ? -1.263 -26.312 -4.113 1 98.62 71 GLY A N 1
ATOM 535 C CA . GLY A 1 71 ? -2.045 -27.5 -3.828 1 98.62 71 GLY A CA 1
ATOM 536 C C . GLY A 1 71 ? -3.279 -27.219 -2.988 1 98.62 71 GLY A C 1
ATOM 537 O O . GLY A 1 71 ? -3.891 -28.141 -2.445 1 98.62 71 GLY A O 1
ATOM 538 N N . LEU A 1 72 ? -3.66 -25.938 -2.84 1 98.75 72 LEU A N 1
ATOM 539 C CA . LEU A 1 72 ? -4.84 -25.562 -2.072 1 98.75 72 LEU A CA 1
ATOM 540 C C . LEU A 1 72 ? -6.074 -25.5 -2.969 1 98.75 72 LEU A C 1
ATOM 542 O O . LEU A 1 72 ? -5.992 -25.031 -4.105 1 98.75 72 LEU A O 1
ATOM 546 N N . LYS A 1 73 ? -7.145 -26.031 -2.477 1 98.75 73 LYS A N 1
ATOM 547 C CA . LYS A 1 73 ? -8.461 -25.812 -3.059 1 98.75 73 LYS A CA 1
ATOM 548 C C . LYS A 1 73 ? -9.125 -24.578 -2.453 1 98.75 73 LYS A C 1
ATOM 550 O O . LYS A 1 73 ? -9.312 -24.5 -1.237 1 98.75 73 LYS A O 1
ATOM 555 N N . VAL A 1 74 ? -9.453 -23.594 -3.332 1 98.81 74 VAL A N 1
ATOM 556 C CA . VAL A 1 74 ? -10.008 -22.344 -2.822 1 98.81 74 VAL A CA 1
ATOM 557 C C . VAL A 1 74 ? -11.227 -21.953 -3.65 1 98.81 74 VAL A C 1
ATOM 559 O O . VAL A 1 74 ? -11.453 -22.484 -4.738 1 98.81 74 VAL A O 1
ATOM 562 N N . ALA A 1 75 ? -12.023 -21.125 -3.094 1 98.81 75 ALA A N 1
ATOM 563 C CA . ALA A 1 75 ? -13.117 -20.469 -3.805 1 98.81 75 ALA A CA 1
ATOM 564 C C . ALA A 1 75 ? -12.938 -18.953 -3.799 1 98.81 75 ALA A C 1
ATOM 566 O O . ALA A 1 75 ? -12.562 -18.359 -2.781 1 98.81 75 ALA A O 1
ATOM 567 N N . ALA A 1 76 ? -13.172 -18.375 -4.957 1 98.56 76 ALA A N 1
ATOM 568 C CA . ALA A 1 76 ? -13.016 -16.922 -5.07 1 98.56 76 ALA A CA 1
ATOM 569 C C . ALA A 1 76 ? -14.219 -16.203 -4.484 1 98.56 76 ALA A C 1
ATOM 571 O O . ALA A 1 76 ? -15.359 -16.516 -4.816 1 98.56 76 ALA A O 1
ATOM 572 N N . GLY A 1 77 ? -13.953 -15.32 -3.516 1 97.62 77 GLY A N 1
ATOM 573 C CA . GLY A 1 77 ? -14.953 -14.391 -3.025 1 97.62 77 GLY A CA 1
ATOM 574 C C . GLY A 1 77 ? -14.922 -13.055 -3.744 1 97.62 77 GLY A C 1
ATOM 575 O O . GLY A 1 77 ? -14.828 -13.008 -4.973 1 97.62 77 GLY A O 1
ATOM 576 N N . GLU A 1 78 ? -15.023 -11.992 -3.098 1 96.31 78 GLU A N 1
ATOM 577 C CA . GLU A 1 78 ? -15.086 -10.648 -3.656 1 96.31 78 GLU A CA 1
ATOM 578 C C . GLU A 1 78 ? -13.711 -10.172 -4.102 1 96.31 78 GLU A C 1
ATOM 580 O O . GLU A 1 78 ? -12.711 -10.422 -3.426 1 96.31 78 GLU A O 1
ATOM 585 N N . ALA A 1 79 ? -13.68 -9.547 -5.285 1 98.38 79 ALA A N 1
ATOM 586 C CA . ALA A 1 79 ? -12.523 -8.719 -5.617 1 98.38 79 ALA A CA 1
ATOM 587 C C . ALA A 1 79 ? -12.469 -7.473 -4.734 1 98.38 79 ALA A C 1
ATOM 589 O O . ALA A 1 79 ? -13.438 -6.707 -4.668 1 98.38 79 ALA A O 1
ATOM 590 N N . TYR A 1 80 ? -11.359 -7.32 -4.02 1 97.75 80 TYR A N 1
ATOM 591 C CA . TYR A 1 80 ? -11.352 -6.227 -3.053 1 97.75 80 TYR A CA 1
ATOM 592 C C . TYR A 1 80 ? -10.352 -5.152 -3.453 1 97.75 80 TYR A C 1
ATOM 594 O O . TYR A 1 80 ? -10.336 -4.062 -2.877 1 97.75 80 TYR A O 1
ATOM 602 N N . ALA A 1 81 ? -9.477 -5.449 -4.434 1 97.94 81 ALA A N 1
ATOM 603 C CA . ALA A 1 81 ? -8.469 -4.48 -4.859 1 97.94 81 ALA A CA 1
ATOM 604 C C . ALA A 1 81 ? -8.016 -4.754 -6.289 1 97.94 81 ALA A C 1
ATOM 606 O O . ALA A 1 81 ? -8.148 -5.875 -6.785 1 97.94 81 ALA A O 1
ATOM 607 N N . ARG A 1 82 ? -7.578 -3.744 -6.949 1 98.38 82 ARG A N 1
ATOM 608 C CA . ARG A 1 82 ? -6.82 -3.809 -8.195 1 98.38 82 ARG A CA 1
ATOM 609 C C . ARG A 1 82 ? -5.512 -3.037 -8.086 1 98.38 82 ARG A C 1
ATOM 611 O O . ARG A 1 82 ? -5.426 -2.055 -7.344 1 98.38 82 ARG A O 1
ATOM 618 N N . ALA A 1 83 ? -4.516 -3.477 -8.727 1 98.56 83 ALA A N 1
ATOM 619 C CA . ALA A 1 83 ? -3.223 -2.801 -8.789 1 98.56 83 ALA A CA 1
ATOM 620 C C . ALA A 1 83 ? -2.406 -3.283 -9.984 1 98.56 83 ALA A C 1
ATOM 622 O O . ALA A 1 83 ? -2.391 -4.477 -10.297 1 98.56 83 ALA A O 1
ATOM 623 N N . ASP A 1 84 ? -1.761 -2.391 -10.562 1 98.12 84 ASP A N 1
ATOM 624 C CA . ASP A 1 84 ? -0.903 -2.723 -11.695 1 98.12 84 ASP A CA 1
ATOM 625 C C . ASP A 1 84 ? 0.566 -2.762 -11.281 1 98.12 84 ASP A C 1
ATOM 627 O O . ASP A 1 84 ? 0.974 -2.051 -10.359 1 98.12 84 ASP A O 1
ATOM 631 N N . GLN A 1 85 ? 1.377 -3.617 -11.953 1 98 85 GLN A N 1
ATOM 632 C CA . GLN A 1 85 ? 2.777 -3.826 -11.602 1 98 85 GLN A CA 1
ATOM 633 C C . GLN A 1 85 ? 3.631 -4.051 -12.844 1 98 85 GLN A C 1
ATOM 635 O O . GLN A 1 85 ? 3.484 -5.066 -13.523 1 98 85 GLN A O 1
ATOM 640 N N . MET A 1 86 ? 4.449 -3.068 -13.148 1 97.94 86 MET A N 1
ATOM 641 C CA . MET A 1 86 ? 5.465 -3.283 -14.172 1 97.94 86 MET A CA 1
ATOM 642 C C . MET A 1 86 ? 6.668 -4.023 -13.594 1 97.94 86 MET A C 1
ATOM 644 O O . MET A 1 86 ? 7.188 -3.652 -12.539 1 97.94 86 MET A O 1
ATOM 648 N N . PHE A 1 87 ? 7.09 -5.066 -14.289 1 97.31 87 PHE A N 1
ATOM 649 C CA . PHE A 1 87 ? 8.273 -5.805 -13.859 1 97.31 87 PHE A CA 1
ATOM 650 C C . PHE A 1 87 ? 8.859 -6.605 -15.016 1 97.31 87 PHE A C 1
ATOM 652 O O . PHE A 1 87 ? 8.219 -6.77 -16.047 1 97.31 87 PHE A O 1
ATOM 659 N N . VAL A 1 88 ? 10.109 -7.023 -14.867 1 96.56 88 VAL A N 1
ATOM 660 C CA . VAL A 1 88 ? 10.789 -7.938 -15.781 1 96.56 88 VAL A CA 1
ATOM 661 C C . VAL A 1 88 ? 10.984 -9.297 -15.109 1 96.56 88 VAL A C 1
ATOM 663 O O . VAL A 1 88 ? 11.523 -9.375 -14.008 1 96.56 88 VAL A O 1
ATOM 666 N N . ASN A 1 89 ? 10.469 -10.344 -15.789 1 95.56 89 ASN A N 1
ATOM 667 C CA . ASN A 1 89 ? 10.586 -11.656 -15.164 1 95.56 89 ASN A CA 1
ATOM 668 C C . ASN A 1 89 ? 11.984 -12.242 -15.352 1 95.56 89 ASN A C 1
ATOM 670 O O . ASN A 1 89 ? 12.875 -11.586 -15.898 1 95.56 89 ASN A O 1
ATOM 674 N N . THR A 1 90 ? 12.242 -13.461 -14.797 1 94.81 90 THR A N 1
ATOM 675 C CA . THR A 1 90 ? 13.562 -14.078 -14.766 1 94.81 90 THR A CA 1
ATOM 676 C C . THR A 1 90 ? 14.039 -14.414 -16.188 1 94.81 90 THR A C 1
ATOM 678 O O . THR A 1 90 ? 15.227 -14.633 -16.406 1 94.81 90 THR A O 1
ATOM 681 N N . ASP A 1 91 ? 13.195 -14.43 -17.141 1 94.94 91 ASP A N 1
ATOM 682 C CA . ASP A 1 91 ? 13.555 -14.719 -18.516 1 94.94 91 ASP A CA 1
ATOM 683 C C . ASP A 1 91 ? 13.82 -13.438 -19.297 1 94.94 91 ASP A C 1
ATOM 685 O O . ASP A 1 91 ? 14.086 -13.477 -20.5 1 94.94 91 ASP A O 1
ATOM 689 N N . GLY A 1 92 ? 13.648 -12.352 -18.672 1 95.06 92 GLY A N 1
ATOM 690 C CA . GLY A 1 92 ? 13.945 -11.078 -19.297 1 95.06 92 GLY A CA 1
ATOM 691 C C . GLY A 1 92 ? 12.75 -10.453 -20 1 95.06 92 GLY A C 1
ATOM 692 O O . GLY A 1 92 ? 12.883 -9.438 -20.688 1 95.06 92 GLY A O 1
ATOM 693 N N . GLU A 1 93 ? 11.594 -11.039 -19.844 1 97.06 93 GLU A N 1
ATOM 694 C CA . GLU A 1 93 ? 10.391 -10.484 -20.453 1 97.06 93 GLU A CA 1
ATOM 695 C C . GLU A 1 93 ? 9.766 -9.406 -19.578 1 97.06 93 GLU A C 1
ATOM 697 O O . GLU A 1 93 ? 9.695 -9.562 -18.359 1 97.06 93 GLU A O 1
ATOM 702 N N . ALA A 1 94 ? 9.344 -8.328 -20.188 1 98.06 94 ALA A N 1
ATOM 703 C CA . ALA A 1 94 ? 8.773 -7.184 -19.484 1 98.06 94 ALA A CA 1
ATOM 704 C C . ALA A 1 94 ? 7.246 -7.227 -19.516 1 98.06 94 ALA A C 1
ATOM 706 O O . ALA A 1 94 ? 6.648 -7.293 -20.594 1 98.06 94 ALA A O 1
ATOM 707 N N . PHE A 1 95 ? 6.613 -7.125 -18.312 1 98.06 95 PHE A N 1
ATOM 708 C CA . PHE A 1 95 ? 5.16 -7.168 -18.219 1 98.06 95 PHE A CA 1
ATOM 709 C C . PHE A 1 95 ? 4.645 -6.023 -17.344 1 98.06 95 PHE A C 1
ATOM 711 O O . PHE A 1 95 ? 5.371 -5.496 -16.5 1 98.06 95 PHE A O 1
ATOM 718 N N . ASN A 1 96 ? 3.535 -5.594 -17.688 1 98.06 96 ASN A N 1
ATOM 719 C CA . ASN A 1 96 ? 2.674 -4.84 -16.781 1 98.06 96 ASN A CA 1
ATOM 720 C C . ASN A 1 96 ? 1.461 -5.656 -16.344 1 98.06 96 ASN A C 1
ATOM 722 O O . ASN A 1 96 ? 0.449 -5.691 -17.047 1 98.06 96 ASN A O 1
ATOM 726 N N . ASN A 1 97 ? 1.579 -6.293 -15.188 1 98.44 97 ASN A N 1
ATOM 727 C CA . ASN A 1 97 ? 0.433 -7.051 -14.688 1 98.44 97 ASN A CA 1
ATOM 728 C C . ASN A 1 97 ? -0.734 -6.133 -14.336 1 98.44 97 ASN A C 1
ATOM 730 O O . ASN A 1 97 ? -0.577 -5.191 -13.555 1 98.44 97 ASN A O 1
ATOM 734 N N . ARG A 1 98 ? -1.81 -6.34 -14.945 1 98.44 98 ARG A N 1
ATOM 735 C CA . ARG A 1 98 ? -3.078 -5.723 -14.578 1 98.44 98 ARG A CA 1
ATOM 736 C C . ARG A 1 98 ? -3.867 -6.613 -13.625 1 98.44 98 ARG A C 1
ATOM 738 O O . ARG A 1 98 ? -4.699 -7.41 -14.055 1 98.44 98 ARG A O 1
ATOM 745 N N . ALA A 1 99 ? -3.68 -6.41 -12.336 1 98.75 99 ALA A N 1
ATOM 746 C CA . ALA A 1 99 ? -4.008 -7.461 -11.383 1 98.75 99 ALA A CA 1
ATOM 747 C C . ALA A 1 99 ? -5.309 -7.148 -10.648 1 98.75 99 ALA A C 1
ATOM 749 O O . ALA A 1 99 ? -5.535 -6.004 -10.234 1 98.75 99 ALA A O 1
ATOM 750 N N . THR A 1 100 ? -6.121 -8.148 -10.531 1 98.75 100 THR A N 1
ATOM 751 C CA . THR A 1 100 ? -7.238 -8.18 -9.586 1 98.75 100 THR A CA 1
ATOM 752 C C . THR A 1 100 ? -6.914 -9.062 -8.391 1 98.75 100 THR A C 1
ATOM 754 O O . THR A 1 100 ? -6.352 -10.148 -8.539 1 98.75 100 THR A O 1
ATOM 757 N N . PHE A 1 101 ? -7.23 -8.586 -7.172 1 98.94 101 PHE A N 1
ATOM 758 C CA . PHE A 1 101 ? -6.969 -9.328 -5.945 1 98.94 101 PHE A CA 1
ATOM 759 C C . PHE A 1 101 ? -8.273 -9.758 -5.285 1 98.94 101 PHE A C 1
ATOM 761 O O . PHE A 1 101 ? -9.18 -8.945 -5.102 1 98.94 101 PHE A O 1
ATOM 768 N N . PHE A 1 102 ? -8.344 -11.047 -4.891 1 98.88 102 PHE A N 1
ATOM 769 C CA . PHE A 1 102 ? -9.562 -11.625 -4.348 1 98.88 102 PHE A CA 1
ATOM 770 C C . PHE A 1 102 ? -9.367 -12.062 -2.9 1 98.88 102 PHE A C 1
ATOM 772 O O . PHE A 1 102 ? -8.281 -12.516 -2.527 1 98.88 102 PHE A O 1
ATOM 779 N N . ARG A 1 103 ? -10.461 -11.891 -2.105 1 98.69 103 ARG A N 1
ATOM 780 C CA . ARG A 1 103 ? -10.586 -12.68 -0.887 1 98.69 103 ARG A CA 1
ATOM 781 C C . ARG A 1 103 ? -11.039 -14.102 -1.203 1 98.69 103 ARG A C 1
ATOM 783 O O . ARG A 1 103 ? -12.047 -14.305 -1.884 1 98.69 103 ARG A O 1
ATOM 790 N N . LEU A 1 104 ? -10.258 -15.031 -0.695 1 98.81 104 LEU A N 1
ATOM 791 C CA . LEU A 1 104 ? -10.547 -16.438 -1.002 1 98.81 104 LEU A CA 1
ATOM 792 C C . LEU A 1 104 ? -10.93 -17.203 0.259 1 98.81 104 LEU A C 1
ATOM 794 O O . LEU A 1 104 ? -10.539 -16.812 1.365 1 98.81 104 LEU A O 1
ATOM 798 N N . SER A 1 105 ? -11.703 -18.234 0.043 1 98.69 105 SER A N 1
ATOM 799 C CA . SER A 1 105 ? -11.984 -19.172 1.119 1 98.69 105 SER A CA 1
ATOM 800 C C . SER A 1 105 ? -11.281 -20.516 0.874 1 98.69 105 SER A C 1
ATOM 802 O O . SER A 1 105 ? -11.266 -21.016 -0.253 1 98.69 105 SER A O 1
ATOM 804 N N . LEU A 1 106 ? -10.688 -20.984 1.916 1 98.56 106 LEU A N 1
ATOM 805 C CA . LEU A 1 106 ? -10.016 -22.281 1.844 1 98.56 106 LEU A CA 1
ATOM 806 C C . LEU A 1 106 ? -11.031 -23.422 1.89 1 98.56 106 LEU A C 1
ATOM 808 O O . LEU A 1 106 ? -11.836 -23.5 2.822 1 98.56 106 LEU A O 1
ATOM 812 N N . GLN A 1 107 ? -10.969 -24.219 0.882 1 98.5 107 GLN A N 1
ATOM 813 C CA . GLN A 1 107 ? -11.906 -25.344 0.824 1 98.5 107 GLN A CA 1
ATOM 814 C C . GLN A 1 107 ? -11.227 -26.656 1.211 1 98.5 107 GLN A C 1
ATOM 816 O O . GLN A 1 107 ? -11.898 -27.641 1.542 1 98.5 107 GLN A O 1
ATOM 821 N N . GLY A 1 108 ? -9.945 -26.703 1.128 1 97.94 108 GLY A N 1
ATOM 822 C CA . GLY A 1 108 ? -9.164 -27.891 1.45 1 97.94 108 GLY A CA 1
ATOM 823 C C . GLY A 1 108 ? -7.816 -27.922 0.763 1 97.94 108 GLY A C 1
ATOM 824 O O . GLY A 1 108 ? -7.266 -26.875 0.411 1 97.94 108 GLY A O 1
ATOM 825 N N . GLU A 1 109 ? -7.293 -29.109 0.831 1 98.06 109 GLU A N 1
ATOM 826 C CA . GLU A 1 109 ? -6.02 -29.344 0.156 1 98.06 109 GLU A CA 1
ATOM 827 C C . GLU A 1 109 ? -6.129 -30.5 -0.833 1 98.06 109 GLU A C 1
ATOM 829 O O . GLU A 1 109 ? -6.883 -31.453 -0.606 1 98.06 109 GLU A O 1
ATOM 834 N N . ASP A 1 110 ? -5.469 -30.297 -1.947 1 97.75 110 ASP A N 1
ATOM 835 C CA . ASP A 1 110 ? -5.352 -31.344 -2.957 1 97.75 110 ASP A CA 1
ATOM 836 C C . ASP A 1 110 ? -3.947 -31.375 -3.559 1 97.75 110 ASP A C 1
ATOM 838 O O . ASP A 1 110 ? -3.646 -30.609 -4.477 1 97.75 110 ASP A O 1
ATOM 842 N N . PRO A 1 111 ? -3.139 -32.25 -3.037 1 95.62 111 PRO A N 1
ATOM 843 C CA . PRO A 1 111 ? -1.753 -32.312 -3.506 1 95.62 111 PRO A CA 1
ATOM 844 C C . PRO A 1 111 ? -1.649 -32.562 -5.012 1 95.62 111 PRO A C 1
ATOM 846 O O . PRO A 1 111 ? -0.662 -32.156 -5.633 1 95.62 111 PRO A O 1
ATOM 849 N N . ALA A 1 112 ? -2.602 -33.125 -5.609 1 97.38 112 ALA A N 1
ATOM 850 C CA . ALA A 1 112 ? -2.58 -33.438 -7.035 1 97.38 112 ALA A CA 1
ATOM 851 C C . ALA A 1 112 ? -2.652 -32.156 -7.875 1 97.38 112 ALA A C 1
ATOM 853 O O . ALA A 1 112 ? -2.289 -32.188 -9.055 1 97.38 112 ALA A O 1
ATOM 854 N N . LEU A 1 113 ? -3.1 -31.094 -7.312 1 97.62 113 LEU A N 1
ATOM 855 C CA . LEU A 1 113 ? -3.215 -29.812 -8.023 1 97.62 113 LEU A CA 1
ATOM 856 C C . LEU A 1 113 ? -1.854 -29.141 -8.148 1 97.62 113 LEU A C 1
ATOM 858 O O . LEU A 1 113 ? -1.662 -28.281 -9.016 1 97.62 113 LEU A O 1
ATOM 862 N N . LYS A 1 114 ? -1.018 -29.484 -7.273 1 97.75 114 LYS A N 1
ATOM 863 C CA . LYS A 1 114 ? 0.287 -28.828 -7.234 1 97.75 114 LYS A CA 1
ATOM 864 C C . LYS A 1 114 ? 1.167 -29.297 -8.391 1 97.75 114 LYS A C 1
ATOM 866 O O . LYS A 1 114 ? 1.572 -30.453 -8.445 1 97.75 114 LYS A O 1
ATOM 871 N N . ILE A 1 115 ? 1.526 -28.297 -9.227 1 97 115 ILE A N 1
ATOM 872 C CA . ILE A 1 115 ? 2.332 -28.734 -10.367 1 97 115 ILE A CA 1
ATOM 873 C C . ILE A 1 115 ? 3.529 -27.797 -10.539 1 97 115 ILE A C 1
ATOM 875 O O . ILE A 1 115 ? 4.453 -28.094 -11.297 1 97 115 ILE A O 1
ATOM 879 N N . GLU A 1 116 ? 3.514 -26.672 -9.906 1 96.19 116 GLU A N 1
ATOM 880 C CA . GLU A 1 116 ? 4.664 -25.766 -9.93 1 96.19 116 GLU A CA 1
ATOM 881 C C . GLU A 1 116 ? 5.688 -26.156 -8.867 1 96.19 116 GLU A C 1
ATOM 883 O O . GLU A 1 116 ? 5.539 -25.797 -7.695 1 96.19 116 GLU A O 1
ATOM 888 N N . ASP A 1 117 ? 6.781 -26.688 -9.273 1 95.31 117 ASP A N 1
ATOM 889 C CA . ASP A 1 117 ? 7.758 -27.266 -8.352 1 95.31 117 ASP A CA 1
ATOM 890 C C . ASP A 1 117 ? 8.562 -26.172 -7.652 1 95.31 117 ASP A C 1
ATOM 892 O O . ASP A 1 117 ? 9.016 -26.359 -6.52 1 95.31 117 ASP A O 1
ATOM 896 N N . ASP A 1 118 ? 8.656 -25.094 -8.312 1 96.88 118 ASP A N 1
ATOM 897 C CA . ASP A 1 118 ? 9.523 -24.047 -7.773 1 96.88 118 ASP A CA 1
ATOM 898 C C . ASP A 1 118 ? 8.75 -23.125 -6.832 1 96.88 118 ASP A C 1
ATOM 900 O O . ASP A 1 118 ? 9.312 -22.172 -6.293 1 96.88 118 ASP A O 1
ATOM 904 N N . HIS A 1 119 ? 7.488 -23.422 -6.633 1 98.12 119 HIS A N 1
ATOM 905 C CA . HIS A 1 119 ? 6.645 -22.688 -5.695 1 98.12 119 HIS A CA 1
ATOM 906 C C . HIS A 1 119 ? 6.371 -23.516 -4.441 1 98.12 119 HIS A C 1
ATOM 908 O O . HIS A 1 119 ? 5.816 -24.609 -4.523 1 98.12 119 HIS A O 1
ATOM 914 N N . ALA A 1 120 ? 6.715 -22.969 -3.246 1 98.19 120 ALA A N 1
ATOM 915 C CA . ALA A 1 120 ? 6.469 -23.641 -1.976 1 98.19 120 ALA A CA 1
ATOM 916 C C . ALA A 1 120 ? 5.504 -22.844 -1.105 1 98.19 120 ALA A C 1
ATOM 918 O O . ALA A 1 120 ? 5.746 -21.656 -0.826 1 98.19 120 ALA A O 1
ATOM 919 N N . LEU A 1 121 ? 4.449 -23.5 -0.662 1 98.56 121 LEU A N 1
ATOM 920 C CA . LEU A 1 121 ? 3.459 -22.859 0.193 1 98.56 121 LEU A CA 1
ATOM 921 C C . LEU A 1 121 ? 4.066 -22.469 1.541 1 98.56 121 LEU A C 1
ATOM 923 O O . LEU A 1 121 ? 4.793 -23.266 2.143 1 98.56 121 LEU A O 1
ATOM 927 N N . ALA A 1 122 ? 3.828 -21.297 1.977 1 98.69 122 ALA A N 1
ATOM 928 C CA . ALA A 1 122 ? 4.137 -20.828 3.324 1 98.69 122 ALA A CA 1
ATOM 929 C C . ALA A 1 122 ? 2.98 -20.016 3.9 1 98.69 122 ALA A C 1
ATOM 931 O O . ALA A 1 122 ? 2.225 -19.391 3.156 1 98.69 122 ALA A O 1
ATOM 932 N N . TRP A 1 123 ? 2.805 -20.109 5.176 1 98.81 123 TRP A N 1
ATOM 933 C CA . TRP A 1 123 ? 1.844 -19.281 5.906 1 98.81 123 TRP A CA 1
ATOM 934 C C . TRP A 1 123 ? 2.555 -18.219 6.727 1 98.81 123 TRP A C 1
ATOM 936 O O . TRP A 1 123 ? 3.363 -18.531 7.602 1 98.81 123 TRP A O 1
ATOM 946 N N . LEU A 1 124 ? 2.281 -16.953 6.441 1 98.81 124 LEU A N 1
ATOM 947 C CA . LEU A 1 124 ? 2.947 -15.859 7.133 1 98.81 124 LEU A CA 1
ATOM 948 C C . LEU A 1 124 ? 1.933 -14.969 7.84 1 98.81 124 LEU A C 1
ATOM 950 O O . LEU A 1 124 ? 0.797 -14.828 7.379 1 98.81 124 LEU A O 1
ATOM 954 N N . ASP A 1 125 ? 2.369 -14.422 8.992 1 98.56 125 ASP A N 1
ATOM 955 C CA . ASP A 1 125 ? 1.637 -13.266 9.516 1 98.56 125 ASP A CA 1
ATOM 956 C C . ASP A 1 125 ? 1.479 -12.188 8.445 1 98.56 125 ASP A C 1
ATOM 958 O O . ASP A 1 125 ? 2.424 -11.898 7.707 1 98.56 125 ASP A O 1
ATOM 962 N N . PRO A 1 126 ? 0.271 -11.656 8.328 1 98.5 126 PRO A N 1
ATOM 963 C CA . PRO A 1 126 ? 0.032 -10.703 7.242 1 98.5 126 PRO A CA 1
ATOM 964 C C . PRO A 1 126 ? 1.004 -9.531 7.262 1 98.5 126 PRO A C 1
ATOM 966 O O . PRO A 1 126 ? 1.396 -9.023 6.207 1 98.5 126 PRO A O 1
ATOM 969 N N . GLN A 1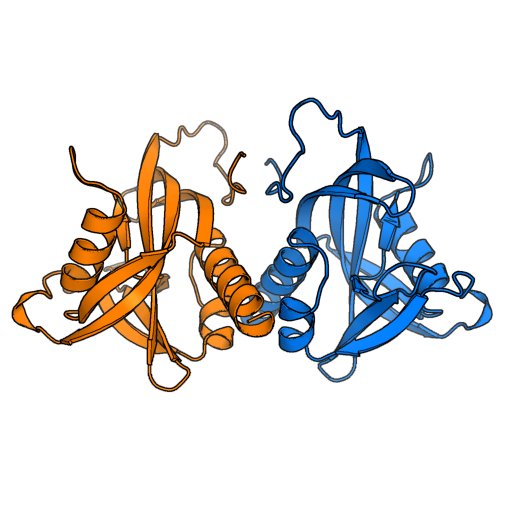 127 ? 1.425 -9.078 8.383 1 97 127 GLN A N 1
ATOM 970 C CA . GLN A 1 127 ? 2.352 -7.953 8.469 1 97 127 GLN A CA 1
ATOM 971 C C . GLN A 1 127 ? 3.754 -8.359 8.023 1 97 127 GLN A C 1
ATOM 973 O O . GLN A 1 127 ? 4.469 -7.574 7.402 1 97 127 GLN A O 1
ATOM 978 N N . GLU A 1 128 ? 4.121 -9.586 8.383 1 97.75 128 GLU A N 1
ATOM 979 C CA . GLU A 1 128 ? 5.375 -10.141 7.875 1 97.75 128 GLU A CA 1
ATOM 980 C C . GLU A 1 128 ? 5.336 -10.289 6.359 1 97.75 128 GLU A C 1
ATOM 982 O O . GLU A 1 128 ? 6.305 -9.969 5.672 1 97.75 128 GLU A O 1
ATOM 987 N N . ALA A 1 129 ? 4.195 -10.758 5.855 1 98.75 129 ALA A N 1
ATOM 988 C CA . ALA A 1 129 ? 4.031 -10.93 4.414 1 98.75 129 ALA A CA 1
ATOM 989 C C . ALA A 1 129 ? 4.172 -9.594 3.684 1 98.75 129 ALA A C 1
ATOM 991 O O . ALA A 1 129 ? 4.875 -9.508 2.678 1 98.75 129 ALA A O 1
ATOM 992 N N . LEU A 1 130 ? 3.547 -8.594 4.23 1 98.69 130 LEU A N 1
ATOM 993 C CA . LEU A 1 130 ? 3.559 -7.262 3.635 1 98.69 130 LEU A CA 1
ATOM 994 C C . LEU A 1 130 ? 4.984 -6.793 3.373 1 98.69 130 LEU A C 1
ATOM 996 O O . LEU A 1 130 ? 5.273 -6.227 2.318 1 98.69 130 LEU A O 1
ATOM 1000 N N . THR A 1 131 ? 5.906 -7.047 4.262 1 98.25 131 THR A N 1
ATOM 1001 C CA . THR A 1 131 ? 7.27 -6.543 4.145 1 98.25 131 THR A CA 1
ATOM 1002 C C . THR A 1 131 ? 8.125 -7.488 3.305 1 98.25 131 THR A C 1
ATOM 1004 O O . THR A 1 131 ? 9.133 -7.07 2.725 1 98.25 131 THR A O 1
ATOM 1007 N N . ALA A 1 132 ? 7.699 -8.734 3.135 1 98.44 132 ALA A N 1
ATOM 1008 C CA . ALA A 1 132 ? 8.539 -9.75 2.512 1 98.44 132 ALA A CA 1
ATOM 1009 C C . ALA A 1 132 ? 8.211 -9.906 1.029 1 98.44 132 ALA A C 1
ATOM 1011 O O . ALA A 1 132 ? 9.008 -10.445 0.263 1 98.44 132 ALA A O 1
ATOM 1012 N N . LEU A 1 133 ? 7.066 -9.508 0.587 1 98.75 133 LEU A N 1
ATOM 1013 C CA . LEU A 1 133 ? 6.594 -9.727 -0.774 1 98.75 133 LEU A CA 1
ATOM 1014 C C . LEU A 1 133 ? 7.484 -9.016 -1.784 1 98.75 133 LEU A C 1
ATOM 1016 O O . LEU A 1 133 ? 7.914 -7.883 -1.548 1 98.75 133 LEU A O 1
ATOM 1020 N N . ARG A 1 134 ? 7.676 -9.648 -2.832 1 97.75 134 ARG A N 1
ATOM 1021 C CA . ARG A 1 134 ? 8.57 -9.172 -3.883 1 97.75 134 ARG A CA 1
ATOM 1022 C C . ARG A 1 134 ? 8.047 -7.883 -4.508 1 97.75 134 ARG A C 1
ATOM 1024 O O . ARG A 1 134 ? 8.805 -6.926 -4.699 1 97.75 134 ARG A O 1
ATOM 1031 N N . HIS A 1 135 ? 6.762 -7.859 -4.793 1 98.19 135 HIS A N 1
ATOM 1032 C CA . HIS A 1 135 ? 6.195 -6.793 -5.609 1 98.19 135 HIS A CA 1
ATOM 1033 C C . HIS A 1 135 ? 5.402 -5.805 -4.754 1 98.19 135 HIS A C 1
ATOM 1035 O O . HIS A 1 135 ? 4.66 -6.211 -3.859 1 98.19 135 HIS A O 1
ATOM 1041 N N . GLU A 1 136 ? 5.508 -4.555 -5.094 1 98.19 136 GLU A N 1
ATOM 1042 C CA . GLU A 1 136 ? 4.797 -3.5 -4.375 1 98.19 136 GLU A CA 1
ATOM 1043 C C . GLU A 1 136 ? 3.287 -3.65 -4.523 1 98.19 136 GLU A C 1
ATOM 1045 O O . GLU A 1 136 ? 2.535 -3.379 -3.584 1 98.19 136 GLU A O 1
ATOM 1050 N N . ALA A 1 137 ? 2.832 -4.059 -5.676 1 98.62 137 ALA A N 1
ATOM 1051 C CA . ALA A 1 137 ? 1.399 -4.262 -5.879 1 98.62 137 ALA A CA 1
ATOM 1052 C C . ALA A 1 137 ? 0.855 -5.32 -4.918 1 98.62 137 ALA A C 1
ATOM 1054 O O . ALA A 1 137 ? -0.263 -5.191 -4.414 1 98.62 137 ALA A O 1
ATOM 1055 N N . HIS A 1 138 ? 1.646 -6.352 -4.688 1 98.88 138 HIS A N 1
ATOM 1056 C CA . HIS A 1 138 ? 1.241 -7.383 -3.74 1 98.88 138 HIS A CA 1
ATOM 1057 C C . HIS A 1 138 ? 1.226 -6.848 -2.312 1 98.88 138 HIS A C 1
ATOM 1059 O O . HIS A 1 138 ? 0.313 -7.148 -1.54 1 98.88 138 HIS A O 1
ATOM 1065 N N . ALA A 1 139 ? 2.262 -6.055 -2.021 1 98.75 139 ALA A N 1
ATOM 1066 C CA . ALA A 1 139 ? 2.295 -5.438 -0.699 1 98.75 139 ALA A CA 1
ATOM 1067 C C . ALA A 1 139 ? 1.085 -4.535 -0.486 1 98.75 139 ALA A C 1
ATOM 1069 O O . ALA A 1 139 ? 0.468 -4.551 0.582 1 98.75 139 ALA A O 1
ATOM 1070 N N . TRP A 1 140 ? 0.715 -3.807 -1.512 1 98.69 140 TRP A N 1
ATOM 1071 C CA . TRP A 1 140 ? -0.476 -2.967 -1.426 1 98.69 140 TRP A CA 1
ATOM 1072 C C . TRP A 1 140 ? -1.725 -3.814 -1.21 1 98.69 140 TRP A C 1
ATOM 1074 O O . TRP A 1 140 ? -2.596 -3.455 -0.414 1 98.69 140 TRP A O 1
ATOM 1084 N N . ALA A 1 141 ? -1.818 -4.902 -1.921 1 98.88 141 ALA A N 1
ATOM 1085 C CA . ALA A 1 141 ? -2.982 -5.773 -1.783 1 98.88 141 ALA A CA 1
ATOM 1086 C C . ALA A 1 141 ? -3.125 -6.273 -0.348 1 98.88 141 ALA A C 1
ATOM 1088 O O . ALA A 1 141 ? -4.238 -6.344 0.183 1 98.88 141 ALA A O 1
ATOM 1089 N N . VAL A 1 142 ? -2.047 -6.629 0.277 1 98.94 142 VAL A N 1
ATOM 1090 C CA . VAL A 1 142 ? -2.096 -7.09 1.66 1 98.94 142 VAL A CA 1
ATOM 1091 C C . VAL A 1 142 ? -2.5 -5.934 2.576 1 98.94 142 VAL A C 1
ATOM 1093 O O . VAL A 1 142 ? -3.328 -6.105 3.473 1 98.94 142 VAL A O 1
ATOM 1096 N N . ALA A 1 143 ? -1.921 -4.73 2.348 1 98.81 143 ALA A N 1
ATOM 1097 C CA . ALA A 1 143 ? -2.291 -3.557 3.133 1 98.81 143 ALA A CA 1
ATOM 1098 C C . ALA A 1 143 ? -3.787 -3.275 3.027 1 98.81 143 ALA A C 1
ATOM 1100 O O . ALA A 1 143 ? -4.453 -3.047 4.039 1 98.81 143 ALA A O 1
ATOM 1101 N N . ALA A 1 144 ? -4.266 -3.324 1.779 1 98.56 144 ALA A N 1
ATOM 1102 C CA . ALA A 1 144 ? -5.684 -3.076 1.538 1 98.56 144 ALA A CA 1
ATOM 1103 C C . ALA A 1 144 ? -6.551 -4.117 2.238 1 98.56 144 ALA A C 1
ATOM 1105 O O . ALA A 1 144 ? -7.605 -3.789 2.789 1 98.56 144 ALA A O 1
ATOM 1106 N N . TRP A 1 145 ? -6.148 -5.348 2.195 1 98.62 145 TRP A N 1
ATOM 1107 C CA . TRP A 1 145 ? -6.867 -6.438 2.854 1 98.62 145 TRP A CA 1
ATOM 1108 C C . TRP A 1 145 ? -6.898 -6.234 4.363 1 98.62 145 TRP A C 1
ATOM 1110 O O . TRP A 1 145 ? -7.941 -6.398 5 1 98.62 145 TRP A O 1
ATOM 1120 N N . LEU A 1 146 ? -5.781 -5.863 4.961 1 98.62 146 LEU A N 1
ATOM 1121 C CA . LEU A 1 146 ? -5.695 -5.598 6.391 1 98.62 146 LEU A CA 1
ATOM 1122 C C . LEU A 1 146 ? -6.629 -4.461 6.789 1 98.62 146 LEU A C 1
ATOM 1124 O O . LEU A 1 146 ? -7.277 -4.52 7.836 1 98.62 146 LEU A O 1
ATOM 1128 N N . ARG A 1 147 ? -6.672 -3.455 5.98 1 98.19 147 ARG A N 1
ATOM 1129 C CA . ARG A 1 147 ? -7.535 -2.305 6.246 1 98.19 147 ARG A CA 1
ATOM 1130 C C . ARG A 1 147 ? -9.008 -2.699 6.188 1 98.19 147 ARG A C 1
ATOM 1132 O O . ARG A 1 147 ? -9.805 -2.258 7.02 1 98.19 147 ARG A O 1
ATOM 1139 N N . LEU A 1 148 ? -9.312 -3.518 5.203 1 96.69 148 LEU A N 1
ATOM 1140 C CA . LEU A 1 148 ? -10.68 -4.012 5.09 1 96.69 148 LEU A CA 1
ATOM 1141 C C . LEU A 1 148 ? -11.055 -4.852 6.305 1 96.69 148 LEU A C 1
ATOM 1143 O O . LEU A 1 148 ? -12.164 -4.73 6.828 1 96.69 148 LEU A O 1
ATOM 1147 N N . ARG A 1 149 ? -10.141 -5.672 6.738 1 94.75 149 ARG A N 1
ATOM 1148 C CA . ARG A 1 149 ? -10.352 -6.547 7.883 1 94.75 149 ARG A CA 1
ATOM 1149 C C . ARG A 1 149 ? -10.586 -5.738 9.156 1 94.75 149 ARG A C 1
ATOM 1151 O O . ARG A 1 149 ? -11.422 -6.105 9.984 1 94.75 149 ARG A O 1
ATOM 1158 N N . ALA A 1 150 ? -9.883 -4.617 9.297 1 94.06 150 ALA A N 1
ATOM 1159 C CA . ALA A 1 150 ? -9.961 -3.783 10.492 1 94.06 150 ALA A CA 1
ATOM 1160 C C . ALA A 1 150 ? -11.281 -3.014 10.539 1 94.06 150 ALA A C 1
ATOM 1162 O O . ALA A 1 150 ? -11.727 -2.602 11.609 1 94.06 150 ALA A O 1
ATOM 1163 N N . ARG A 1 151 ? -11.898 -2.762 9.414 1 88.81 151 ARG A N 1
ATOM 1164 C CA . ARG A 1 151 ? -13.133 -1.986 9.336 1 88.81 151 ARG A CA 1
ATOM 1165 C C . ARG A 1 151 ? -14.352 -2.891 9.445 1 88.81 151 ARG A C 1
ATOM 1167 O O . ARG A 1 151 ? -15.484 -2.408 9.586 1 88.81 151 ARG A O 1
ATOM 1174 N N . ALA A 1 152 ? -14.188 -4.199 9.242 1 82.88 152 ALA A N 1
ATOM 1175 C CA . ALA A 1 152 ? -15.289 -5.152 9.375 1 82.88 152 ALA A CA 1
ATOM 1176 C C . ALA A 1 152 ? -15.609 -5.418 10.844 1 82.88 152 ALA A C 1
ATOM 1178 O O . ALA A 1 152 ? -14.727 -5.328 11.703 1 82.88 152 ALA A O 1
ATOM 1179 N N . MET B 1 1 ? 8.664 8.461 -12.922 1 58.06 1 MET B N 1
ATOM 1180 C CA . MET B 1 1 ? 7.676 7.383 -12.977 1 58.06 1 MET B CA 1
ATOM 1181 C C . MET B 1 1 ? 6.379 7.805 -12.289 1 58.06 1 MET B C 1
ATOM 1183 O O . MET B 1 1 ? 6.395 8.617 -11.367 1 58.06 1 MET B O 1
ATOM 1187 N N . PRO B 1 2 ? 5.301 7.488 -12.883 1 79.06 2 PRO B N 1
ATOM 1188 C CA . PRO B 1 2 ? 4.082 7.992 -12.25 1 79.06 2 PRO B CA 1
ATOM 1189 C C . PRO B 1 2 ? 3.836 7.383 -10.867 1 79.06 2 PRO B C 1
ATOM 1191 O O . PRO B 1 2 ? 4.254 6.254 -10.609 1 79.06 2 PRO B O 1
ATOM 1194 N N . ALA B 1 3 ? 3.52 8.109 -9.883 1 94.25 3 ALA B N 1
ATOM 1195 C CA . ALA B 1 3 ? 3.104 7.738 -8.531 1 94.25 3 ALA B CA 1
ATOM 1196 C C . ALA B 1 3 ? 1.77 6.996 -8.555 1 94.25 3 ALA B C 1
ATOM 1198 O O . ALA B 1 3 ? 0.891 7.312 -9.367 1 94.25 3 ALA B O 1
ATOM 1199 N N . PRO B 1 4 ? 1.711 5.871 -7.766 1 97.94 4 PRO B N 1
ATOM 1200 C CA . PRO B 1 4 ? 0.393 5.234 -7.707 1 97.94 4 PRO B CA 1
ATOM 1201 C C . PRO B 1 4 ? -0.722 6.219 -7.355 1 97.94 4 PRO B C 1
ATOM 1203 O O . PRO B 1 4 ? -0.525 7.113 -6.531 1 97.94 4 PRO B O 1
ATOM 1206 N N . GLN B 1 5 ? -1.862 6.043 -7.988 1 97.31 5 GLN B N 1
ATOM 1207 C CA . GLN B 1 5 ? -3.031 6.895 -7.812 1 97.31 5 GLN B CA 1
ATOM 1208 C C . GLN B 1 5 ? -4.098 6.203 -6.969 1 97.31 5 GLN B C 1
ATOM 1210 O O . GLN B 1 5 ? -4.555 5.109 -7.309 1 97.31 5 GLN B O 1
ATOM 1215 N N . PHE B 1 6 ? -4.469 6.871 -5.879 1 98.06 6 PHE B N 1
ATOM 1216 C CA . PHE B 1 6 ? -5.508 6.348 -5.004 1 98.06 6 PHE B CA 1
ATOM 1217 C C . PHE B 1 6 ? -6.711 7.281 -4.973 1 98.06 6 PHE B C 1
ATOM 1219 O O . PHE B 1 6 ? -6.629 8.422 -5.426 1 98.06 6 PHE B O 1
ATOM 1226 N N . GLY B 1 7 ? -7.77 6.742 -4.457 1 96.12 7 GLY B N 1
ATOM 1227 C CA . GLY B 1 7 ? -9 7.508 -4.32 1 96.12 7 GLY B CA 1
ATOM 1228 C C . GLY B 1 7 ? -10.016 7.203 -5.402 1 96.12 7 GLY B C 1
ATOM 1229 O O . GLY B 1 7 ? -9.648 6.891 -6.539 1 96.12 7 GLY B O 1
ATOM 1230 N N . ARG B 1 8 ? -11.297 7.273 -5.082 1 90.88 8 ARG B N 1
ATOM 1231 C CA . ARG B 1 8 ? -12.383 7.059 -6.027 1 90.88 8 ARG B CA 1
ATOM 1232 C C . ARG B 1 8 ? -13.008 8.383 -6.453 1 90.88 8 ARG B C 1
ATOM 1234 O O . ARG B 1 8 ? -13.758 9 -5.691 1 90.88 8 ARG B O 1
ATOM 1241 N N . PRO B 1 9 ? -12.648 8.75 -7.637 1 91.81 9 PRO B N 1
ATOM 1242 C CA . PRO B 1 9 ? -13.25 10.016 -8.055 1 91.81 9 PRO B CA 1
ATOM 1243 C C . PRO B 1 9 ? -14.758 9.922 -8.273 1 91.81 9 PRO B C 1
ATOM 1245 O O . PRO B 1 9 ? -15.258 8.875 -8.695 1 91.81 9 PRO B O 1
ATOM 1248 N N . GLU B 1 10 ? -15.5 10.922 -7.91 1 92.69 10 GLU B N 1
ATOM 1249 C CA . GLU B 1 10 ? -16.922 11.023 -8.242 1 92.69 10 GLU B CA 1
ATOM 1250 C C . GLU B 1 10 ? -17.125 11.398 -9.703 1 92.69 10 GLU B C 1
ATOM 1252 O O . GLU B 1 10 ? -16.453 12.305 -10.219 1 92.69 10 GLU B O 1
ATOM 1257 N N . PRO B 1 11 ? -18.062 10.641 -10.32 1 91.81 11 PRO B N 1
ATOM 1258 C CA . PRO B 1 11 ? -18.312 10.961 -11.727 1 91.81 11 PRO B CA 1
ATOM 1259 C C . PRO B 1 11 ? -18.656 12.43 -11.945 1 91.81 11 PRO B C 1
ATOM 1261 O O . PRO B 1 11 ? -19.469 12.992 -11.203 1 91.81 11 PRO B O 1
ATOM 1264 N N . GLY B 1 12 ? -18.047 12.984 -12.883 1 93.5 12 GLY B N 1
ATOM 1265 C CA . GLY B 1 12 ? -18.375 14.344 -13.281 1 93.5 12 GLY B CA 1
ATOM 1266 C C . GLY B 1 12 ? -17.672 15.398 -12.445 1 93.5 12 GLY B C 1
ATOM 1267 O O . GLY B 1 12 ? -17.781 16.594 -12.734 1 93.5 12 GLY B O 1
ATOM 1268 N N . ARG B 1 13 ? -17.016 14.992 -11.336 1 95.62 13 ARG B N 1
ATOM 1269 C CA . ARG B 1 13 ? -16.344 15.961 -10.477 1 95.62 13 ARG B CA 1
ATOM 1270 C C . ARG B 1 13 ? -14.898 16.172 -10.914 1 95.62 13 ARG B C 1
ATOM 1272 O O . ARG B 1 13 ? -14.203 15.219 -11.281 1 95.62 13 ARG B O 1
ATOM 1279 N N . SER B 1 14 ? -14.531 17.422 -10.852 1 96.94 14 SER B N 1
ATOM 1280 C CA . SER B 1 14 ? -13.141 17.75 -11.156 1 96.94 14 SER B CA 1
ATOM 1281 C C . SER B 1 14 ? -12.305 17.859 -9.883 1 96.94 14 SER B C 1
ATOM 1283 O O . SER B 1 14 ? -12.742 18.438 -8.891 1 96.94 14 SER B O 1
ATOM 1285 N N . TYR B 1 15 ? -11.125 17.234 -9.906 1 98.12 15 TYR B N 1
ATOM 1286 C CA . TYR B 1 15 ? -10.188 17.25 -8.789 1 98.12 15 TYR B CA 1
ATOM 1287 C C . TYR B 1 15 ? -8.961 18.094 -9.117 1 98.12 15 TYR B C 1
ATOM 1289 O O . TYR B 1 15 ? -8.242 17.812 -10.07 1 98.12 15 TYR B O 1
ATOM 1297 N N . ARG B 1 16 ? -8.703 19.094 -8.336 1 97.88 16 ARG B N 1
ATOM 1298 C CA . ARG B 1 16 ? -7.551 19.953 -8.555 1 97.88 16 ARG B CA 1
ATOM 1299 C C . ARG B 1 16 ? -6.273 19.312 -8.008 1 97.88 16 ARG B C 1
ATOM 1301 O O . ARG B 1 16 ? -6.223 18.922 -6.84 1 97.88 16 ARG B O 1
ATOM 1308 N N . ASP B 1 17 ? -5.27 19.25 -8.922 1 97.94 17 ASP B N 1
ATOM 1309 C CA . ASP B 1 17 ? -3.979 18.766 -8.445 1 97.94 17 ASP B CA 1
ATOM 1310 C C . ASP B 1 17 ? -3.385 19.703 -7.398 1 97.94 17 ASP B C 1
ATOM 1312 O O . ASP B 1 17 ? -3.311 20.906 -7.609 1 97.94 17 ASP B O 1
ATOM 1316 N N . ARG B 1 18 ? -2.992 19.172 -6.293 1 98.38 18 ARG B N 1
ATOM 1317 C CA . ARG B 1 18 ? -2.422 19.938 -5.188 1 98.38 18 ARG B CA 1
ATOM 1318 C C . ARG B 1 18 ? -1.136 19.281 -4.68 1 98.38 18 ARG B C 1
ATOM 1320 O O . ARG B 1 18 ? -1.171 18.219 -4.066 1 98.38 18 ARG B O 1
ATOM 1327 N N . PRO B 1 19 ? 0.034 19.938 -4.973 1 98.62 19 PRO B N 1
ATOM 1328 C CA . PRO B 1 19 ? 1.266 19.406 -4.379 1 98.62 19 PRO B CA 1
ATOM 1329 C C . PRO B 1 19 ? 1.207 19.344 -2.855 1 98.62 19 PRO B C 1
ATOM 1331 O O . PRO B 1 19 ? 0.739 20.297 -2.213 1 98.62 19 PRO B O 1
ATOM 1334 N N . ALA B 1 20 ? 1.602 18.203 -2.307 1 98.81 20 ALA B N 1
ATOM 1335 C CA . ALA B 1 20 ? 1.554 17.984 -0.863 1 98.81 20 ALA B CA 1
ATOM 1336 C C . ALA B 1 20 ? 2.775 17.203 -0.384 1 98.81 20 ALA B C 1
ATOM 1338 O O . ALA B 1 20 ? 3.438 16.531 -1.175 1 98.81 20 ALA B O 1
ATOM 1339 N N . ALA B 1 21 ? 3.123 17.344 0.855 1 98.94 21 ALA B N 1
ATOM 1340 C CA . ALA B 1 21 ? 4.238 16.656 1.486 1 98.94 21 ALA B CA 1
ATOM 1341 C C . ALA B 1 21 ? 3.836 16.094 2.85 1 98.94 21 ALA B C 1
ATOM 1343 O O . ALA B 1 21 ? 3.176 16.781 3.635 1 98.94 21 ALA B O 1
ATOM 1344 N N . PHE B 1 22 ? 4.195 14.867 3.047 1 98.94 22 PHE B N 1
ATOM 1345 C CA . PHE B 1 22 ? 3.967 14.172 4.309 1 98.94 22 PHE B CA 1
ATOM 1346 C C . PHE B 1 22 ? 5.238 13.484 4.785 1 98.94 22 PHE B C 1
ATOM 1348 O O . PHE B 1 22 ? 6.238 13.445 4.062 1 98.94 22 PHE B O 1
ATOM 1355 N N . GLY B 1 23 ? 5.234 12.945 5.988 1 98.81 23 GLY B N 1
ATOM 1356 C CA . GLY B 1 23 ? 6.438 12.289 6.477 1 98.81 23 GLY B CA 1
ATOM 1357 C C . GLY B 1 23 ? 6.168 11.328 7.617 1 98.81 23 GLY B C 1
ATOM 1358 O O . GLY B 1 23 ? 5.09 11.352 8.219 1 98.81 23 GLY B O 1
ATOM 1359 N N . ILE B 1 24 ? 7.082 10.477 7.848 1 98.88 24 ILE B N 1
ATOM 1360 C CA . ILE B 1 24 ? 7.047 9.539 8.969 1 98.88 24 ILE B CA 1
ATOM 1361 C C . ILE B 1 24 ? 8.211 9.82 9.914 1 98.88 24 ILE B C 1
ATOM 1363 O O . ILE B 1 24 ? 9.367 9.859 9.484 1 98.88 24 ILE B O 1
ATOM 1367 N N . VAL B 1 25 ? 7.91 10.094 11.109 1 98.5 25 VAL B N 1
ATOM 1368 C CA . VAL B 1 25 ? 8.883 10.133 12.188 1 98.5 25 VAL B CA 1
ATOM 1369 C C . VAL B 1 25 ? 8.641 8.969 13.148 1 98.5 25 VAL B C 1
ATOM 1371 O O . VAL B 1 25 ? 7.496 8.664 13.492 1 98.5 25 VAL B O 1
ATOM 1374 N N . GLU B 1 26 ? 9.703 8.297 13.508 1 98 26 GLU B N 1
ATOM 1375 C CA . GLU B 1 26 ? 9.609 7.137 14.391 1 98 26 GLU B CA 1
ATOM 1376 C C . GLU B 1 26 ? 10.203 7.441 15.766 1 98 26 GLU B C 1
ATOM 1378 O O . GLU B 1 26 ? 11.25 8.086 15.859 1 98 26 GLU B O 1
ATOM 1383 N N . ARG B 1 27 ? 9.531 7.086 16.797 1 97.75 27 ARG B N 1
ATOM 1384 C CA . ARG B 1 27 ? 10 7.129 18.172 1 97.75 27 ARG B CA 1
ATOM 1385 C C . ARG B 1 27 ? 9.586 5.871 18.922 1 97.75 27 ARG B C 1
ATOM 1387 O O . ARG B 1 27 ? 8.398 5.566 19.031 1 97.75 27 ARG B O 1
ATOM 1394 N N . ASP B 1 28 ? 10.555 5.113 19.5 1 97.31 28 ASP B N 1
ATOM 1395 C CA . ASP B 1 28 ? 10.32 3.926 20.312 1 97.31 28 ASP B CA 1
ATOM 1396 C C . ASP B 1 28 ? 9.453 2.914 19.578 1 97.31 28 ASP B C 1
ATOM 1398 O O . ASP B 1 28 ? 8.492 2.383 20.141 1 97.31 28 ASP B O 1
ATOM 1402 N N . GLY B 1 29 ? 9.68 2.764 18.359 1 96.88 29 GLY B N 1
ATOM 1403 C CA . GLY B 1 29 ? 8.992 1.759 17.547 1 96.88 29 GLY B CA 1
ATOM 1404 C C . GLY B 1 29 ? 7.621 2.195 17.094 1 96.88 29 GLY B C 1
ATOM 1405 O O . GLY B 1 29 ? 6.898 1.426 16.453 1 96.88 29 GLY B O 1
ATOM 1406 N N . ARG B 1 30 ? 7.266 3.457 17.406 1 98.75 30 ARG B N 1
ATOM 1407 C CA . ARG B 1 30 ? 5.977 4.008 17.016 1 98.75 30 ARG B CA 1
ATOM 1408 C C . ARG B 1 30 ? 6.152 5.172 16.047 1 98.75 30 ARG B C 1
ATOM 1410 O O . ARG B 1 30 ? 7.227 5.773 15.977 1 98.75 30 ARG B O 1
ATOM 1417 N N . ILE B 1 31 ? 5.137 5.43 15.242 1 98.94 31 ILE B N 1
ATOM 1418 C CA . ILE B 1 31 ? 5.242 6.543 14.305 1 98.94 31 ILE B CA 1
ATOM 1419 C C . ILE B 1 31 ? 4.227 7.621 14.672 1 98.94 31 ILE B C 1
ATOM 1421 O O . ILE B 1 31 ? 3.162 7.32 15.211 1 98.94 31 ILE B O 1
ATOM 1425 N N . ALA B 1 32 ? 4.594 8.867 14.359 1 98.94 32 ALA B N 1
ATOM 1426 C CA . ALA B 1 32 ? 3.713 10 14.625 1 98.94 32 ALA B CA 1
ATOM 1427 C C . ALA B 1 32 ? 2.564 10.047 13.625 1 98.94 32 ALA B C 1
ATOM 1429 O O . ALA B 1 32 ? 2.785 9.953 12.414 1 98.94 32 ALA B O 1
ATOM 1430 N N . VAL B 1 33 ? 1.379 10.148 14.109 1 98.94 33 VAL B N 1
ATOM 1431 C CA . VAL B 1 33 ? 0.181 10.438 13.328 1 98.94 33 VAL B CA 1
ATOM 1432 C C . VAL B 1 33 ? -0.593 11.586 13.977 1 98.94 33 VAL B C 1
ATOM 1434 O O . VAL B 1 33 ? -0.244 12.047 15.062 1 98.94 33 VAL B O 1
ATOM 1437 N N . VAL B 1 34 ? -1.577 12.062 13.266 1 98.88 34 VAL B N 1
ATOM 1438 C CA . VAL B 1 34 ? -2.455 13.062 13.867 1 98.88 34 VAL B CA 1
ATOM 1439 C C . VAL B 1 34 ? -3.898 12.562 13.844 1 98.88 34 VAL B C 1
ATOM 1441 O O . VAL B 1 34 ? -4.344 11.977 12.852 1 98.88 34 VAL B O 1
ATOM 1444 N N . ARG B 1 35 ? -4.547 12.648 14.961 1 98.69 35 ARG B N 1
ATOM 1445 C CA . ARG B 1 35 ? -5.996 12.508 15.047 1 98.69 35 ARG B CA 1
ATOM 1446 C C . ARG B 1 35 ? -6.691 13.836 14.766 1 98.69 35 ARG B C 1
ATOM 1448 O O . ARG B 1 35 ? -6.441 14.828 15.453 1 98.69 35 ARG B O 1
ATOM 1455 N N . VAL B 1 36 ? -7.492 13.844 13.75 1 98.5 36 VAL B N 1
ATOM 1456 C CA . VAL B 1 36 ? -8.156 15.078 13.336 1 98.5 36 VAL B CA 1
ATOM 1457 C C . VAL B 1 36 ? -9.633 15.031 13.727 1 98.5 36 VAL B C 1
ATOM 1459 O O . VAL B 1 36 ? -10.336 14.07 13.406 1 98.5 36 VAL B O 1
ATOM 1462 N N . ALA B 1 37 ? -10.07 16.031 14.438 1 97.56 37 ALA B N 1
ATOM 1463 C CA . ALA B 1 37 ? -11.469 16.156 14.859 1 97.56 37 ALA B CA 1
ATOM 1464 C C . ALA B 1 37 ? -12.078 17.453 14.352 1 97.56 37 ALA B C 1
ATOM 1466 O O . ALA B 1 37 ? -11.633 18.547 14.727 1 97.56 37 ALA B O 1
ATOM 1467 N N . LYS B 1 38 ? -13 17.328 13.461 1 95.5 38 LYS B N 1
ATOM 1468 C CA . LYS B 1 38 ? -13.742 18.469 12.938 1 95.5 38 LYS B CA 1
ATOM 1469 C C . LYS B 1 38 ? -15.227 18.359 13.289 1 95.5 38 LYS B C 1
ATOM 1471 O O . LYS B 1 38 ? -15.805 17.281 13.234 1 95.5 38 LYS B O 1
ATOM 1476 N N . PRO B 1 39 ? -15.844 19.469 13.695 1 94.12 39 PRO B N 1
ATOM 1477 C CA . PRO B 1 39 ? -17.266 19.438 14.008 1 94.12 39 PRO B CA 1
ATOM 1478 C C . PRO B 1 39 ? -18.109 18.828 12.883 1 94.12 39 PRO B C 1
ATOM 1480 O O . PRO B 1 39 ? -17.891 19.156 11.711 1 94.12 39 PRO B O 1
ATOM 1483 N N . GLY B 1 40 ? -18.938 17.953 13.297 1 95.25 40 GLY B N 1
ATOM 1484 C CA . GLY B 1 40 ? -19.891 17.406 12.336 1 95.25 40 GLY B CA 1
ATOM 1485 C C . GLY B 1 40 ? -19.328 16.219 11.57 1 95.25 40 GLY B C 1
ATOM 1486 O O . GLY B 1 40 ? -20 15.656 10.703 1 95.25 40 GLY B O 1
ATOM 1487 N N . HIS B 1 41 ? -18.078 15.859 11.844 1 95.69 41 HIS B N 1
ATOM 1488 C CA . HIS B 1 41 ? -17.469 14.727 11.164 1 95.69 41 HIS B CA 1
ATOM 1489 C C . HIS B 1 41 ? -16.844 13.75 12.164 1 95.69 41 HIS B C 1
ATOM 1491 O O . HIS B 1 41 ? -16.391 14.156 13.227 1 95.69 41 HIS B O 1
ATOM 1497 N N . PRO B 1 42 ? -16.969 12.469 11.812 1 95.88 42 PRO B N 1
ATOM 1498 C CA . PRO B 1 42 ? -16.172 11.555 12.625 1 95.88 42 PRO B CA 1
ATOM 1499 C C . PRO B 1 42 ? -14.672 11.867 12.57 1 95.88 42 PRO B C 1
ATOM 1501 O O . PRO B 1 42 ? -14.164 12.281 11.531 1 95.88 42 PRO B O 1
ATOM 1504 N N . ALA B 1 43 ? -14 11.656 13.695 1 98 43 ALA B N 1
ATOM 1505 C CA . ALA B 1 43 ? -12.555 11.867 13.734 1 98 43 ALA B CA 1
ATOM 1506 C C . ALA B 1 43 ? -11.828 10.875 12.836 1 98 43 ALA B C 1
ATOM 1508 O O . ALA B 1 43 ? -12.336 9.781 12.57 1 98 43 ALA B O 1
ATOM 1509 N N . TRP B 1 44 ? -10.695 11.258 12.367 1 98.31 44 TRP B N 1
ATOM 1510 C CA . TRP B 1 44 ? -9.891 10.375 11.539 1 98.31 44 TRP B CA 1
ATOM 1511 C C . TRP B 1 44 ? -8.406 10.547 11.844 1 98.31 44 TRP B C 1
ATOM 1513 O O . TRP B 1 44 ? -8.023 11.414 12.633 1 98.31 44 TRP B O 1
ATOM 1523 N N . ILE B 1 45 ? -7.582 9.633 11.234 1 98.81 45 ILE B N 1
ATOM 1524 C CA . ILE B 1 45 ? -6.137 9.641 11.43 1 98.81 45 ILE B CA 1
ATOM 1525 C C . ILE B 1 45 ? -5.434 9.906 10.102 1 98.81 45 ILE B C 1
ATOM 1527 O O . ILE B 1 45 ? -5.766 9.289 9.086 1 98.81 45 ILE B O 1
ATOM 1531 N N . ASP B 1 46 ? -4.496 10.82 10.078 1 98.75 46 ASP B N 1
ATOM 1532 C CA . ASP B 1 46 ? -3.662 11.125 8.914 1 98.75 46 ASP B CA 1
ATOM 1533 C C . ASP B 1 46 ? -2.18 11.086 9.281 1 98.75 46 ASP B C 1
ATOM 1535 O O . ASP B 1 46 ? -1.824 11.125 10.461 1 98.75 46 ASP B O 1
ATOM 1539 N N . LEU B 1 47 ? -1.323 10.898 8.297 1 98.88 47 LEU B N 1
ATOM 1540 C CA . LEU B 1 47 ? 0.066 11.305 8.5 1 9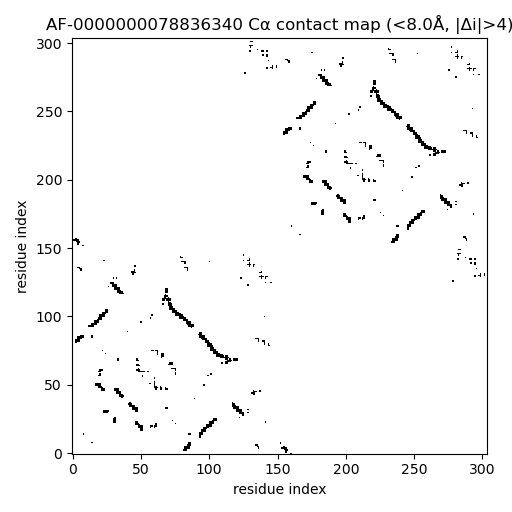8.88 47 LEU B CA 1
ATOM 1541 C C . LEU B 1 47 ? 0.191 12.82 8.555 1 98.88 47 LEU B C 1
ATOM 1543 O O . LEU B 1 47 ? -0.474 13.531 7.793 1 98.88 47 LEU B O 1
ATOM 1547 N N . PRO B 1 48 ? 1.038 13.273 9.453 1 98.81 48 PRO B N 1
ATOM 1548 C CA . PRO B 1 48 ? 1.235 14.727 9.445 1 98.81 48 PRO B CA 1
ATOM 1549 C C . PRO B 1 48 ? 1.827 15.234 8.133 1 98.81 48 PRO B C 1
ATOM 1551 O O . PRO B 1 48 ? 2.678 14.57 7.535 1 98.81 48 PRO B O 1
ATOM 1554 N N . GLY B 1 49 ? 1.501 16.297 7.676 1 98.75 49 GLY B N 1
ATOM 1555 C CA . GLY B 1 49 ? 1.862 16.922 6.41 1 98.75 49 GLY B CA 1
ATOM 1556 C C . GLY B 1 49 ? 0.722 17.688 5.773 1 98.75 49 GLY B C 1
ATOM 1557 O O . GLY B 1 49 ? -0.301 17.938 6.418 1 98.75 49 GLY B O 1
ATOM 1558 N N . GLY B 1 50 ? 0.918 18.156 4.547 1 98.44 50 GLY B N 1
ATOM 1559 C CA . GLY B 1 50 ? -0.121 18.922 3.889 1 98.44 50 GLY B CA 1
ATOM 1560 C C . GLY B 1 50 ? 0.349 19.578 2.602 1 98.44 50 GLY B C 1
ATOM 1561 O O . GLY B 1 50 ? 1.354 19.172 2.021 1 98.44 50 GLY B O 1
ATOM 1562 N N . ALA B 1 51 ? -0.429 20.531 2.188 1 98.5 51 ALA B N 1
ATOM 1563 C CA . ALA B 1 51 ? -0.194 21.203 0.915 1 98.5 51 ALA B CA 1
ATOM 1564 C C . ALA B 1 51 ? 1.047 22.094 0.984 1 98.5 51 ALA B C 1
ATOM 1566 O O . ALA B 1 51 ? 1.364 22.641 2.039 1 98.5 51 ALA B O 1
ATOM 1567 N N . LEU B 1 52 ? 1.742 22.188 -0.158 1 98.75 52 LEU B N 1
ATOM 1568 C CA . LEU B 1 52 ? 2.848 23.141 -0.284 1 98.75 52 LEU B CA 1
ATOM 1569 C C . LEU B 1 52 ? 2.33 24.562 -0.422 1 98.75 52 LEU B C 1
ATOM 1571 O O . LEU B 1 52 ? 1.358 24.812 -1.14 1 98.75 52 LEU B O 1
ATOM 1575 N N . ASP B 1 53 ? 2.979 25.484 0.227 1 98.19 53 ASP B N 1
ATOM 1576 C CA . ASP B 1 53 ? 2.764 26.891 -0.058 1 98.19 53 ASP B CA 1
ATOM 1577 C C . ASP B 1 53 ? 3.527 27.328 -1.309 1 98.19 53 ASP B C 1
ATOM 1579 O O . ASP B 1 53 ? 4.5 26.672 -1.703 1 98.19 53 ASP B O 1
ATOM 1583 N N . PRO B 1 54 ? 3.072 28.438 -1.881 1 97.56 54 PRO B N 1
ATOM 1584 C CA . PRO B 1 54 ? 3.811 28.922 -3.049 1 97.56 54 PRO B CA 1
ATOM 1585 C C . PRO B 1 54 ? 5.293 29.141 -2.758 1 97.56 54 PRO B C 1
ATOM 1587 O O . PRO B 1 54 ? 5.641 29.781 -1.762 1 97.56 54 PRO B O 1
ATOM 1590 N N . GLY B 1 55 ? 6.168 28.531 -3.58 1 97.38 55 GLY B N 1
ATOM 1591 C CA . GLY B 1 55 ? 7.602 28.75 -3.473 1 97.38 55 GLY B CA 1
ATOM 1592 C C . GLY B 1 55 ? 8.273 27.812 -2.484 1 97.38 55 GLY B C 1
ATOM 1593 O O . GLY B 1 55 ? 9.5 27.828 -2.346 1 97.38 55 GLY B O 1
ATOM 1594 N N . GLU B 1 56 ? 7.516 27.031 -1.876 1 97.25 56 GLU B N 1
ATOM 1595 C CA . GLU B 1 56 ? 8.008 26.094 -0.876 1 97.25 56 GLU B CA 1
ATOM 1596 C C . GLU B 1 56 ? 8.43 24.766 -1.52 1 97.25 56 GLU B C 1
ATOM 1598 O O . GLU B 1 56 ? 7.746 24.266 -2.418 1 97.25 56 GLU B O 1
ATOM 1603 N N . SER B 1 57 ? 9.664 24.281 -1.098 1 98.62 57 SER B N 1
ATOM 1604 C CA . SER B 1 57 ? 9.977 22.906 -1.453 1 98.62 57 SER B CA 1
ATOM 1605 C C . SER B 1 57 ? 9.133 21.922 -0.652 1 98.62 57 SER B C 1
ATOM 1607 O O . SER B 1 57 ? 8.523 22.281 0.355 1 98.62 57 SER B O 1
ATOM 1609 N N . ALA B 1 58 ? 9.07 20.719 -1.095 1 98.81 58 ALA B N 1
ATOM 1610 C CA . ALA B 1 58 ? 8.344 19.688 -0.368 1 98.81 58 ALA B CA 1
ATOM 1611 C C . ALA B 1 58 ? 8.945 19.469 1.02 1 98.81 58 ALA B C 1
ATOM 1613 O O . ALA B 1 58 ? 8.211 19.234 1.986 1 98.81 58 ALA B O 1
ATOM 1614 N N . GLU B 1 59 ? 10.242 19.547 1.108 1 98.88 59 GLU B N 1
ATOM 1615 C CA . GLU B 1 59 ? 10.93 19.406 2.387 1 98.88 59 GLU B CA 1
ATOM 1616 C C . GLU B 1 59 ? 10.516 20.516 3.361 1 98.88 59 GLU B C 1
ATOM 1618 O O . GLU B 1 59 ? 10.25 20.25 4.535 1 98.88 59 GLU B O 1
ATOM 1623 N N . GLN B 1 60 ? 10.484 21.688 2.842 1 98.81 60 GLN B N 1
ATOM 1624 C CA . GLN B 1 60 ? 10.094 22.828 3.674 1 98.81 60 GLN B CA 1
ATOM 1625 C C . GLN B 1 60 ? 8.656 22.688 4.152 1 98.81 60 GLN B C 1
ATOM 1627 O O . GLN B 1 60 ? 8.352 22.953 5.316 1 98.81 60 GLN B O 1
ATOM 1632 N N . ALA B 1 61 ? 7.809 22.234 3.275 1 98.88 61 ALA B N 1
ATOM 1633 C CA . ALA B 1 61 ? 6.387 22.109 3.588 1 98.88 61 ALA B CA 1
ATOM 1634 C C . ALA B 1 61 ? 6.16 21.078 4.695 1 98.88 61 ALA B C 1
ATOM 1636 O O . ALA B 1 61 ? 5.43 21.344 5.652 1 98.88 61 ALA B O 1
ATOM 1637 N N . VAL B 1 62 ? 6.809 19.906 4.602 1 98.88 62 VAL B N 1
ATOM 1638 C CA . VAL B 1 62 ? 6.555 18.844 5.574 1 98.88 62 VAL B CA 1
ATOM 1639 C C . VAL B 1 62 ? 7.078 19.266 6.945 1 98.88 62 VAL B C 1
ATOM 1641 O O . VAL B 1 62 ? 6.457 18.984 7.969 1 98.88 62 VAL B O 1
ATOM 1644 N N . VAL B 1 63 ? 8.188 19.953 6.98 1 98.88 63 VAL B N 1
ATOM 1645 C CA . VAL B 1 63 ? 8.75 20.422 8.242 1 98.88 63 VAL B CA 1
ATOM 1646 C C . VAL B 1 63 ? 7.816 21.438 8.883 1 98.88 63 VAL B C 1
ATOM 1648 O O . VAL B 1 63 ? 7.512 21.359 10.07 1 98.88 63 VAL B O 1
ATOM 1651 N N . ARG B 1 64 ? 7.352 22.344 8.07 1 98.75 64 ARG B N 1
ATOM 1652 C CA . ARG B 1 64 ? 6.43 23.359 8.578 1 98.75 64 ARG B CA 1
ATOM 1653 C C . ARG B 1 64 ? 5.137 22.719 9.07 1 98.75 64 ARG B C 1
ATOM 1655 O O . ARG B 1 64 ? 4.715 22.969 10.203 1 98.75 64 ARG B O 1
ATOM 1662 N N . GLU B 1 65 ? 4.543 21.891 8.281 1 98.75 65 GLU B N 1
ATOM 1663 C CA . GLU B 1 65 ? 3.264 21.266 8.602 1 98.75 65 GLU B CA 1
ATOM 1664 C C . GLU B 1 65 ? 3.369 20.406 9.852 1 98.75 65 GLU B C 1
ATOM 1666 O O . GLU B 1 65 ? 2.424 20.312 10.641 1 98.75 65 GLU B O 1
ATOM 1671 N N . TYR B 1 66 ? 4.473 19.688 10.039 1 98.69 66 TYR B N 1
ATOM 1672 C CA . TYR B 1 66 ? 4.68 18.906 11.25 1 98.69 66 TYR B CA 1
ATOM 1673 C C . TYR B 1 66 ? 4.621 19.781 12.492 1 98.69 66 TYR B C 1
ATOM 1675 O O . TYR B 1 66 ? 3.979 19.438 13.484 1 98.69 66 TYR B O 1
ATOM 1683 N N . GLY B 1 67 ? 5.355 20.875 12.406 1 98.75 67 GLY B N 1
ATOM 1684 C CA . GLY B 1 67 ? 5.293 21.812 13.516 1 98.75 67 GLY B CA 1
ATOM 1685 C C . GLY B 1 67 ? 3.889 22.297 13.805 1 98.75 67 GLY B C 1
ATOM 1686 O O . GLY B 1 67 ? 3.426 22.219 14.945 1 98.75 67 GLY B O 1
ATOM 1687 N N . GLU B 1 68 ? 3.143 22.703 12.781 1 98.81 68 GLU B N 1
ATOM 1688 C CA . GLU B 1 68 ? 1.815 23.297 12.914 1 98.81 68 GLU B CA 1
ATOM 1689 C C . GLU B 1 68 ? 0.812 22.281 13.461 1 98.81 68 GLU B C 1
ATOM 1691 O O . GLU B 1 68 ? -0.072 22.641 14.242 1 98.81 68 GLU B O 1
ATOM 1696 N N . GLU B 1 69 ? 0.953 21.031 13.07 1 98.69 69 GLU B N 1
ATOM 1697 C CA . GLU B 1 69 ? -0.044 20.016 13.391 1 98.69 69 GLU B CA 1
ATOM 1698 C C . GLU B 1 69 ? 0.297 19.312 14.695 1 98.69 69 GLU B C 1
ATOM 1700 O O . GLU B 1 69 ? -0.594 18.828 15.398 1 98.69 69 GLU B O 1
ATOM 1705 N N . THR B 1 70 ? 1.62 19.188 15.07 1 98.5 70 THR B N 1
ATOM 1706 C CA . THR B 1 70 ? 1.994 18.266 16.125 1 98.5 70 THR B CA 1
ATOM 1707 C C . THR B 1 70 ? 2.877 18.938 17.156 1 98.5 70 THR B C 1
ATOM 1709 O O . THR B 1 70 ? 3.088 18.406 18.25 1 98.5 70 THR B O 1
ATOM 1712 N N . GLY B 1 71 ? 3.447 20.109 16.859 1 98.69 71 GLY B N 1
ATOM 1713 C CA . GLY B 1 71 ? 4.41 20.766 17.734 1 98.69 71 GLY B CA 1
ATOM 1714 C C . GLY B 1 71 ? 5.77 20.078 17.734 1 98.69 71 GLY B C 1
ATOM 1715 O O . GLY B 1 71 ? 6.594 20.328 18.609 1 98.69 71 GLY B O 1
ATOM 1716 N N . LEU B 1 72 ? 6.023 19.203 16.766 1 98.75 72 LEU B N 1
ATOM 1717 C CA . LEU B 1 72 ? 7.309 18.516 16.656 1 98.75 72 LEU B CA 1
ATOM 1718 C C . LEU B 1 72 ? 8.266 19.281 15.742 1 98.75 72 LEU B C 1
ATOM 1720 O O . LEU B 1 72 ? 7.848 19.828 14.719 1 98.75 72 LEU B O 1
ATOM 1724 N N . LYS B 1 73 ? 9.484 19.391 16.188 1 98.75 73 LYS B N 1
ATOM 1725 C CA . LYS B 1 73 ? 10.578 19.828 15.336 1 98.75 73 LYS B CA 1
ATOM 1726 C C . LYS B 1 73 ? 11.227 18.641 14.609 1 98.75 73 LYS B C 1
ATOM 1728 O O . LYS B 1 73 ? 11.688 17.703 15.25 1 98.75 73 LYS B O 1
ATOM 1733 N N . VAL B 1 74 ? 11.195 18.703 13.258 1 98.81 74 VAL B N 1
ATOM 1734 C CA . VAL B 1 74 ? 11.711 17.578 12.492 1 98.81 74 VAL B CA 1
ATOM 1735 C C . VAL B 1 74 ? 12.641 18.078 11.391 1 98.81 74 VAL B C 1
ATOM 1737 O O . VAL B 1 74 ? 12.648 19.281 11.078 1 98.81 74 VAL B O 1
ATOM 1740 N N . ALA B 1 75 ? 13.445 17.219 10.914 1 98.81 75 ALA B N 1
ATOM 1741 C CA . ALA B 1 75 ? 14.25 17.438 9.719 1 98.81 75 ALA B CA 1
ATOM 1742 C C . ALA B 1 75 ? 13.906 16.438 8.617 1 98.81 75 ALA B C 1
ATOM 1744 O O . ALA B 1 75 ? 13.719 15.25 8.898 1 98.81 75 ALA B O 1
ATOM 1745 N N . ALA B 1 76 ? 13.766 16.969 7.418 1 98.56 76 ALA B N 1
ATOM 1746 C CA . ALA B 1 76 ? 13.414 16.094 6.297 1 98.56 76 ALA B CA 1
ATOM 1747 C C . ALA B 1 76 ? 14.633 15.312 5.805 1 98.56 76 ALA B C 1
ATOM 1749 O O . ALA B 1 76 ? 15.695 15.898 5.555 1 98.56 76 ALA B O 1
ATOM 1750 N N . GLY B 1 77 ? 14.516 13.992 5.82 1 97.5 77 GLY B N 1
ATOM 1751 C CA . GLY B 1 77 ? 15.484 13.133 5.172 1 97.5 77 GLY B CA 1
ATOM 1752 C C . GLY B 1 77 ? 15.133 12.805 3.734 1 97.5 77 GLY B C 1
ATOM 1753 O O . GLY B 1 77 ? 14.727 13.68 2.975 1 97.5 77 GLY B O 1
ATOM 1754 N N . GLU B 1 78 ? 15.273 11.656 3.307 1 96.25 78 GLU B N 1
ATOM 1755 C CA . GLU B 1 78 ? 15.047 11.211 1.938 1 96.25 78 GLU B CA 1
ATOM 1756 C C . GLU B 1 78 ? 13.555 11.078 1.645 1 96.25 78 GLU B C 1
ATOM 1758 O O . GLU B 1 78 ? 12.789 10.617 2.494 1 96.25 78 GLU B O 1
ATOM 1763 N N . ALA B 1 79 ? 13.164 11.555 0.452 1 98.38 79 ALA B N 1
ATOM 1764 C CA . ALA B 1 79 ? 11.875 11.133 -0.089 1 98.38 79 ALA B CA 1
ATOM 1765 C C . ALA B 1 79 ? 11.898 9.656 -0.476 1 98.38 79 ALA B C 1
ATOM 1767 O O . ALA B 1 79 ? 12.758 9.227 -1.246 1 98.38 79 ALA B O 1
ATOM 1768 N N . TYR B 1 80 ? 10.984 8.891 0.116 1 97.69 80 TYR B N 1
ATOM 1769 C CA . TYR B 1 80 ? 11.094 7.453 -0.119 1 97.69 80 TYR B CA 1
ATOM 1770 C C . TYR B 1 80 ? 9.906 6.945 -0.925 1 97.69 80 TYR B C 1
ATOM 1772 O O . TYR B 1 80 ? 9.906 5.805 -1.395 1 97.69 80 TYR B O 1
ATOM 1780 N N . ALA B 1 81 ? 8.844 7.777 -1.069 1 97.88 81 ALA B N 1
ATOM 1781 C CA . ALA B 1 81 ? 7.656 7.355 -1.809 1 97.88 81 ALA B CA 1
ATOM 1782 C C . ALA B 1 81 ? 6.898 8.555 -2.363 1 97.88 81 ALA B C 1
ATOM 1784 O O . ALA B 1 81 ? 7.031 9.672 -1.855 1 97.88 81 ALA B O 1
ATOM 1785 N N . ARG B 1 82 ? 6.199 8.352 -3.426 1 98.38 82 ARG B N 1
ATOM 1786 C CA . ARG B 1 82 ? 5.168 9.242 -3.949 1 98.38 82 ARG B CA 1
ATOM 1787 C C . ARG B 1 82 ? 3.848 8.508 -4.137 1 98.38 82 ARG B C 1
ATOM 1789 O O . ARG B 1 82 ? 3.836 7.305 -4.41 1 98.38 82 ARG B O 1
ATOM 1796 N N . ALA B 1 83 ? 2.789 9.164 -3.945 1 98.56 83 ALA B N 1
ATOM 1797 C CA . ALA B 1 83 ? 1.451 8.617 -4.172 1 98.56 83 ALA B CA 1
ATOM 1798 C C . ALA B 1 83 ? 0.426 9.742 -4.332 1 98.56 83 ALA B C 1
ATOM 1800 O O . ALA B 1 83 ? 0.475 10.742 -3.619 1 98.56 83 ALA B O 1
ATOM 1801 N N . ASP B 1 84 ? -0.439 9.523 -5.203 1 98.12 84 ASP B N 1
ATOM 1802 C CA . ASP B 1 84 ? -1.507 10.492 -5.43 1 98.12 84 ASP B CA 1
ATOM 1803 C C . ASP B 1 84 ? -2.811 10.031 -4.777 1 98.12 84 ASP B C 1
ATOM 1805 O O . ASP B 1 84 ? -3.059 8.836 -4.652 1 98.12 84 ASP B O 1
ATOM 1809 N N . GLN B 1 85 ? -3.658 10.992 -4.332 1 98.06 85 GLN B N 1
ATOM 1810 C CA . GLN B 1 85 ? -4.895 10.711 -3.607 1 98.06 85 GLN B CA 1
ATOM 1811 C C . GLN B 1 85 ? -5.992 11.695 -3.986 1 98.06 85 GLN B C 1
ATOM 1813 O O . GLN B 1 85 ? -5.906 12.883 -3.668 1 98.06 85 GLN B O 1
ATOM 1818 N N . MET B 1 86 ? -6.969 11.203 -4.715 1 97.94 86 MET B N 1
ATOM 1819 C CA . MET B 1 86 ? -8.172 11.992 -4.93 1 97.94 86 MET B CA 1
ATOM 1820 C C . MET B 1 86 ? -9.102 11.906 -3.719 1 97.94 86 MET B C 1
ATOM 1822 O O . MET B 1 86 ? -9.375 10.82 -3.219 1 97.94 86 MET B O 1
ATOM 1826 N N . PHE B 1 87 ? -9.562 13.062 -3.25 1 97.38 87 PHE B N 1
ATOM 1827 C CA . PHE B 1 87 ? -10.5 13.086 -2.137 1 97.38 87 PHE B CA 1
ATOM 1828 C C . PHE B 1 87 ? -11.258 14.406 -2.098 1 97.38 87 PHE B C 1
ATOM 1830 O O . PHE B 1 87 ? -10.883 15.359 -2.779 1 97.38 87 PHE B O 1
ATOM 1837 N N . VAL B 1 88 ? -12.367 14.422 -1.382 1 96.69 88 VAL B N 1
ATOM 1838 C CA . VAL B 1 88 ? -13.141 15.625 -1.089 1 96.69 88 VAL B CA 1
ATOM 1839 C C . VAL B 1 88 ? -13 15.977 0.39 1 96.69 88 VAL B C 1
ATOM 1841 O O . VAL B 1 88 ? -13.242 15.141 1.261 1 96.69 88 VAL B O 1
ATOM 1844 N N . ASN B 1 89 ? -12.555 17.234 0.645 1 95.75 89 ASN B N 1
ATOM 1845 C CA . ASN B 1 89 ? -12.359 17.609 2.041 1 95.75 89 ASN B CA 1
ATOM 1846 C C . ASN B 1 89 ? -13.68 17.969 2.715 1 95.75 89 ASN B C 1
ATOM 1848 O O . ASN B 1 89 ? -14.742 17.844 2.105 1 95.75 89 ASN B O 1
ATOM 1852 N N . THR B 1 90 ? -13.648 18.297 4.035 1 95 90 THR B N 1
ATOM 1853 C CA . THR B 1 90 ? -14.844 18.516 4.844 1 95 90 THR B CA 1
ATOM 1854 C C . THR B 1 90 ? -15.602 19.75 4.355 1 95 90 THR B C 1
ATOM 1856 O O . THR B 1 90 ? -16.781 19.922 4.676 1 95 90 THR B O 1
ATOM 1859 N N . ASP B 1 91 ? -15.039 20.578 3.572 1 95.12 91 ASP B N 1
ATOM 1860 C CA . ASP B 1 91 ? -15.695 21.766 3.033 1 95.12 91 ASP B CA 1
ATOM 1861 C C . ASP B 1 91 ? -16.297 21.5 1.655 1 95.12 91 ASP B C 1
ATOM 1863 O O . ASP B 1 91 ? -16.828 22.391 1.014 1 95.12 91 ASP B O 1
ATOM 1867 N N . GLY B 1 92 ? -16.094 20.344 1.176 1 95.12 92 GLY B N 1
ATOM 1868 C CA . GLY B 1 92 ? -16.688 19.953 -0.092 1 95.12 92 GLY B CA 1
ATOM 1869 C C . GLY B 1 92 ? -15.781 20.219 -1.282 1 95.12 92 GLY B C 1
ATOM 1870 O O . GLY B 1 92 ? -16.188 20.047 -2.432 1 95.12 92 GLY B O 1
ATOM 1871 N N . GLU B 1 93 ? -14.555 20.594 -1.028 1 97.12 93 GLU B N 1
ATOM 1872 C CA . GLU B 1 93 ? -13.617 20.828 -2.117 1 97.12 93 GLU B CA 1
ATOM 1873 C C . GLU B 1 93 ? -12.93 19.531 -2.551 1 97.12 93 GLU B C 1
ATOM 1875 O O . GLU B 1 93 ? -12.531 18.734 -1.709 1 97.12 93 GLU B O 1
ATOM 1880 N N . ALA B 1 94 ? -12.805 19.344 -3.846 1 98.06 94 ALA B N 1
ATOM 1881 C CA . ALA B 1 94 ? -12.211 18.141 -4.414 1 98.06 94 ALA B CA 1
ATOM 1882 C C . ALA B 1 94 ? -10.75 18.359 -4.785 1 98.06 94 ALA B C 1
ATOM 1884 O O . ALA B 1 94 ? -10.43 19.281 -5.543 1 98.06 94 ALA B O 1
ATOM 1885 N N . PHE B 1 95 ? -9.852 17.484 -4.277 1 98.12 95 PHE B N 1
ATOM 1886 C CA . PHE B 1 95 ? -8.422 17.594 -4.543 1 98.12 95 PHE B CA 1
ATOM 1887 C C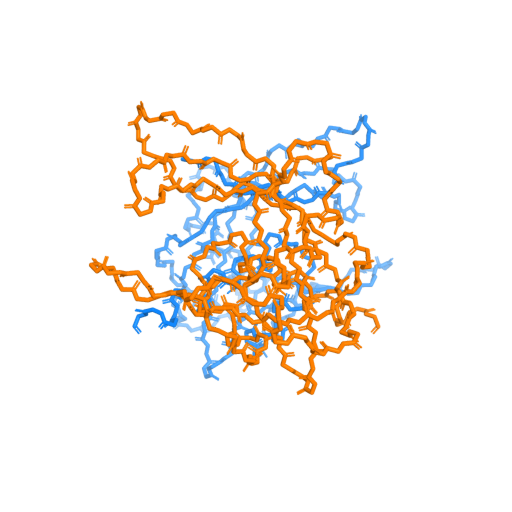 . PHE B 1 95 ? -7.852 16.266 -5.008 1 98.12 95 PHE B C 1
ATOM 1889 O O . PHE B 1 95 ? -8.406 15.203 -4.711 1 98.12 95 PHE B O 1
ATOM 1896 N N . ASN B 1 96 ? -6.91 16.344 -5.812 1 98.06 96 ASN B N 1
ATOM 1897 C CA . ASN B 1 96 ? -5.949 15.273 -6.035 1 98.06 96 ASN B CA 1
ATOM 1898 C C . ASN B 1 96 ? -4.578 15.617 -5.457 1 98.06 96 ASN B C 1
ATOM 1900 O O . ASN B 1 96 ? -3.775 16.281 -6.113 1 98.06 96 ASN B O 1
ATOM 1904 N N . ASN B 1 97 ? -4.34 15.141 -4.238 1 98.44 97 ASN B N 1
ATOM 1905 C CA . ASN B 1 97 ? -3.027 15.391 -3.654 1 98.44 97 ASN B CA 1
ATOM 1906 C C . ASN B 1 97 ? -1.926 14.664 -4.418 1 98.44 97 ASN B C 1
ATOM 1908 O O . ASN B 1 97 ? -1.994 13.445 -4.602 1 98.44 97 ASN B O 1
ATOM 1912 N N . ARG B 1 98 ? -1.015 15.375 -4.906 1 98.44 98 ARG B N 1
ATOM 1913 C CA . ARG B 1 98 ? 0.222 14.836 -5.465 1 98.44 98 ARG B CA 1
ATOM 1914 C C . ARG B 1 98 ? 1.323 14.789 -4.41 1 98.44 98 ARG B C 1
ATOM 1916 O O . ARG B 1 98 ? 2.115 15.727 -4.285 1 98.44 98 ARG B O 1
ATOM 1923 N N . ALA B 1 99 ? 1.438 13.68 -3.738 1 98.75 99 ALA B N 1
ATOM 1924 C CA . ALA B 1 99 ? 2.113 13.68 -2.445 1 98.75 99 ALA B CA 1
ATOM 1925 C C . ALA B 1 99 ? 3.51 13.07 -2.553 1 98.75 99 ALA B C 1
ATOM 1927 O O . ALA B 1 99 ? 3.697 12.047 -3.217 1 98.75 99 ALA B O 1
ATOM 1928 N N . THR B 1 100 ? 4.441 13.734 -1.931 1 98.75 100 THR B N 1
ATOM 1929 C CA . THR B 1 100 ? 5.75 13.172 -1.611 1 98.75 100 THR B CA 1
ATOM 1930 C C . THR B 1 100 ? 5.836 12.797 -0.134 1 98.75 100 THR B C 1
ATOM 1932 O O . THR B 1 100 ? 5.379 13.555 0.728 1 98.75 100 THR B O 1
ATOM 1935 N N . PHE B 1 101 ? 6.375 11.609 0.172 1 98.94 101 PHE B N 1
ATOM 1936 C CA . PHE B 1 101 ? 6.512 11.133 1.544 1 98.94 101 PHE B CA 1
ATOM 1937 C C . PHE B 1 101 ? 7.98 11.07 1.95 1 98.94 101 PHE B C 1
ATOM 1939 O O . PHE B 1 101 ? 8.805 10.516 1.222 1 98.94 101 PHE B O 1
ATOM 1946 N N . PHE B 1 102 ? 8.289 11.617 3.152 1 98.88 102 PHE B N 1
ATOM 1947 C CA . PHE B 1 102 ? 9.664 11.727 3.615 1 98.88 102 PHE B CA 1
ATOM 1948 C C . PHE B 1 102 ? 9.883 10.891 4.875 1 98.88 102 PHE B C 1
ATOM 1950 O O . PHE B 1 102 ? 8.984 10.781 5.711 1 98.88 102 PHE B O 1
ATOM 1957 N N . ARG B 1 103 ? 11.109 10.312 4.961 1 98.69 103 ARG B N 1
ATOM 1958 C CA . ARG B 1 103 ? 11.633 9.922 6.266 1 98.69 103 ARG B CA 1
ATOM 1959 C C . ARG B 1 103 ? 12.148 11.133 7.031 1 98.69 103 ARG B C 1
ATOM 1961 O O . ARG B 1 103 ? 12.977 11.891 6.52 1 98.69 103 ARG B O 1
ATOM 1968 N N . LEU B 1 104 ? 11.633 11.266 8.227 1 98.81 104 LEU B N 1
ATOM 1969 C CA . LEU B 1 104 ? 11.992 12.43 9.023 1 98.81 104 LEU B CA 1
ATOM 1970 C C . LEU B 1 104 ? 12.766 12.023 10.273 1 98.81 104 LEU B C 1
ATOM 1972 O O . LEU B 1 104 ? 12.617 10.906 10.758 1 98.81 104 LEU B O 1
ATOM 1976 N N . SER B 1 105 ? 13.586 12.938 10.727 1 98.62 105 SER B N 1
ATOM 1977 C CA . SER B 1 105 ? 14.227 12.773 12.023 1 98.62 105 SER B CA 1
ATOM 1978 C C . SER B 1 105 ? 13.648 13.75 13.047 1 98.62 105 SER B C 1
ATOM 1980 O O . SER B 1 105 ? 13.422 14.922 12.742 1 98.62 105 SER B O 1
ATOM 1982 N N . LEU B 1 106 ? 13.375 13.203 14.195 1 98.56 106 LEU B N 1
ATOM 1983 C CA . LEU B 1 106 ? 12.867 14.023 15.289 1 98.56 106 LEU B CA 1
ATOM 1984 C C . LEU B 1 106 ? 13.984 14.844 15.922 1 98.56 106 LEU B C 1
ATOM 1986 O O . LEU B 1 106 ? 15 14.289 16.359 1 98.56 106 LEU B O 1
ATOM 1990 N N . GLN B 1 107 ? 13.781 16.109 15.914 1 98.5 107 GLN B N 1
ATOM 1991 C CA . GLN B 1 107 ? 14.797 16.984 16.484 1 98.5 107 GLN B CA 1
ATOM 1992 C C . GLN B 1 107 ? 14.391 17.453 17.875 1 98.5 107 GLN B C 1
ATOM 1994 O O . GLN B 1 107 ? 15.234 17.906 18.656 1 98.5 107 GLN B O 1
ATOM 1999 N N . GLY B 1 108 ? 13.141 17.422 18.188 1 97.94 108 GLY B N 1
ATOM 2000 C CA . GLY B 1 108 ? 12.609 17.859 19.469 1 97.94 108 GLY B CA 1
ATOM 2001 C C . GLY B 1 108 ? 11.141 18.234 19.422 1 97.94 108 GLY B C 1
ATOM 2002 O O . GLY B 1 108 ? 10.414 17.781 18.531 1 97.94 108 GLY B O 1
ATOM 2003 N N . GLU B 1 109 ? 10.789 18.859 20.469 1 98.06 109 GLU B N 1
ATOM 2004 C CA . GLU B 1 109 ? 9.43 19.375 20.547 1 98.06 109 GLU B CA 1
ATOM 2005 C C . GLU B 1 109 ? 9.422 20.891 20.797 1 98.06 109 GLU B C 1
ATOM 2007 O O . GLU B 1 109 ? 10.312 21.422 21.453 1 98.06 109 GLU B O 1
ATOM 2012 N N . ASP B 1 110 ? 8.492 21.531 20.141 1 97.75 110 ASP B N 1
ATOM 2013 C CA . ASP B 1 110 ? 8.242 22.953 20.344 1 97.75 110 ASP B CA 1
ATOM 2014 C C . ASP B 1 110 ? 6.75 23.266 20.344 1 97.75 110 ASP B C 1
ATOM 2016 O O . ASP B 1 110 ? 6.145 23.438 19.281 1 97.75 110 ASP B O 1
ATOM 2020 N N . PRO B 1 111 ? 6.191 23.328 21.531 1 95.69 111 PRO B N 1
ATOM 2021 C CA . PRO B 1 111 ? 4.75 23.562 21.641 1 95.69 111 PRO B CA 1
ATOM 2022 C C . PRO B 1 111 ? 4.305 24.844 2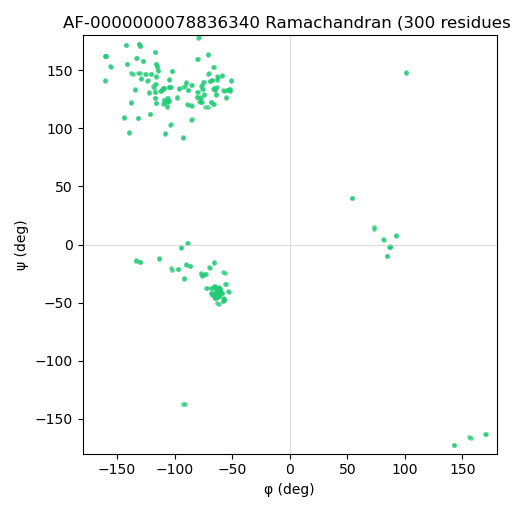0.938 1 95.69 111 PRO B C 1
ATOM 2024 O O . PRO B 1 111 ? 3.156 24.938 20.484 1 95.69 111 PRO B O 1
ATOM 2027 N N . ALA B 1 112 ? 5.148 25.766 20.766 1 97.44 112 ALA B N 1
ATOM 2028 C CA . ALA B 1 112 ? 4.812 27.047 20.141 1 97.44 112 ALA B CA 1
ATOM 2029 C C . ALA B 1 112 ? 4.531 26.875 18.656 1 97.44 112 ALA B C 1
ATOM 2031 O O . ALA B 1 112 ? 3.9 27.719 18.031 1 97.44 112 ALA B O 1
ATOM 2032 N N . LEU B 1 113 ? 4.973 25.797 18.062 1 97.69 113 LEU B N 1
ATOM 2033 C CA . LEU B 1 113 ? 4.766 25.531 16.656 1 97.69 113 LEU B CA 1
ATOM 2034 C C . LEU B 1 113 ? 3.348 25.047 16.391 1 97.69 113 LEU B C 1
ATOM 2036 O O . LEU B 1 113 ? 2.854 25.125 15.266 1 97.69 113 LEU B O 1
ATOM 2040 N N . LYS B 1 114 ? 2.791 24.484 17.406 1 97.88 114 LYS B N 1
ATOM 2041 C CA . LYS B 1 114 ? 1.466 23.891 17.25 1 97.88 114 LYS B CA 1
ATOM 2042 C C . LYS B 1 114 ? 0.394 24.969 17.094 1 97.88 114 LYS B C 1
ATOM 2044 O O . LYS B 1 114 ? 0.14 25.734 18.031 1 97.88 114 LYS B O 1
ATOM 2049 N N . ILE B 1 115 ? -0.279 24.938 15.938 1 97.19 115 ILE B N 1
ATOM 2050 C CA . ILE B 1 115 ? -1.281 25.984 15.773 1 97.19 115 ILE B CA 1
ATOM 2051 C C . ILE B 1 115 ? -2.58 25.375 15.25 1 97.19 115 ILE B C 1
ATOM 2053 O O . ILE B 1 115 ? -3.613 26.047 15.203 1 97.19 115 ILE B O 1
ATOM 2057 N N . GLU B 1 116 ? -2.555 24.156 14.781 1 96.38 116 GLU B N 1
ATOM 2058 C CA . GLU B 1 116 ? -3.77 23.469 14.367 1 96.38 116 GLU B CA 1
ATOM 2059 C C . GLU B 1 116 ? -4.441 22.781 15.555 1 96.38 116 GLU B C 1
ATOM 2061 O O . GLU B 1 116 ? -4.066 21.672 15.93 1 96.38 116 GLU B O 1
ATOM 2066 N N . ASP B 1 117 ? -5.523 23.312 16.016 1 95.38 117 ASP B N 1
ATOM 2067 C CA . ASP B 1 117 ? -6.156 22.875 17.25 1 95.38 117 ASP B CA 1
ATOM 2068 C C . ASP B 1 117 ? -6.891 21.547 17.047 1 95.38 117 ASP B C 1
ATOM 2070 O O . ASP B 1 117 ? -7.02 20.75 17.984 1 95.38 117 ASP B O 1
ATOM 2074 N N . ASP B 1 118 ? -7.277 21.344 15.852 1 96.88 118 ASP B N 1
ATOM 2075 C CA . ASP B 1 118 ? -8.102 20.156 15.602 1 96.88 118 ASP B CA 1
ATOM 2076 C C . ASP B 1 118 ? -7.23 18.938 15.289 1 96.88 118 ASP B C 1
ATOM 2078 O O . ASP B 1 118 ? -7.746 17.844 15.039 1 96.88 118 ASP B O 1
ATOM 2082 N N . HIS B 1 119 ? -5.926 19.125 15.312 1 98.19 119 HIS B N 1
ATOM 2083 C CA . HIS B 1 119 ? -4.969 18.047 15.125 1 98.19 119 HIS B CA 1
ATOM 2084 C C . HIS B 1 119 ? -4.297 17.672 16.438 1 98.19 119 HIS B C 1
ATOM 2086 O O . HIS B 1 119 ? -3.656 18.5 17.078 1 98.19 119 HIS B O 1
ATOM 2092 N N . ALA B 1 120 ? -4.402 16.391 16.844 1 98.19 120 ALA B N 1
ATOM 2093 C CA . ALA B 1 120 ? -3.771 15.898 18.062 1 98.19 120 ALA B CA 1
ATOM 2094 C C . ALA B 1 120 ? -2.723 14.836 17.766 1 98.19 120 ALA B C 1
ATOM 2096 O O . ALA B 1 120 ? -3.021 13.836 17.109 1 98.19 120 ALA B O 1
ATOM 2097 N N . LEU B 1 121 ? -1.524 15.047 18.266 1 98.56 121 LEU B N 1
ATOM 2098 C CA . LEU B 1 121 ? -0.432 14.102 18.047 1 98.56 121 LEU B CA 1
ATOM 2099 C C . LEU B 1 121 ? -0.723 12.773 18.75 1 98.56 121 LEU B C 1
ATOM 2101 O O . LEU B 1 121 ? -1.179 12.75 19.891 1 98.56 121 LEU B O 1
ATOM 2105 N N . ALA B 1 122 ? -0.514 11.711 18.078 1 98.69 122 ALA B N 1
ATOM 2106 C CA . ALA B 1 122 ? -0.532 10.359 18.625 1 98.69 122 ALA B CA 1
ATOM 2107 C C . ALA B 1 122 ? 0.625 9.531 18.062 1 98.69 122 ALA B C 1
ATOM 2109 O O . ALA B 1 122 ? 1.101 9.781 16.953 1 98.69 122 ALA B O 1
ATOM 2110 N N . TRP B 1 123 ? 1.112 8.641 18.875 1 98.88 123 TRP B N 1
ATOM 2111 C CA . TRP B 1 123 ? 2.121 7.668 18.469 1 98.88 123 TRP B CA 1
ATOM 2112 C C . TRP B 1 123 ? 1.518 6.273 18.328 1 98.88 123 TRP B C 1
ATOM 2114 O O . TRP B 1 123 ? 0.996 5.723 19.297 1 98.88 123 TRP B O 1
ATOM 2124 N N . LEU B 1 124 ? 1.563 5.719 17.141 1 98.81 124 LEU B N 1
ATOM 2125 C CA . LEU B 1 124 ? 0.966 4.41 16.891 1 98.81 124 LEU B CA 1
ATOM 2126 C C . LEU B 1 124 ? 2.014 3.418 16.406 1 98.81 124 LEU B C 1
ATOM 2128 O O . LEU B 1 124 ? 2.975 3.803 15.734 1 98.81 124 LEU B O 1
ATOM 2132 N N . ASP B 1 125 ? 1.808 2.141 16.797 1 98.56 125 ASP B N 1
ATOM 2133 C CA . ASP B 1 125 ? 2.506 1.085 16.078 1 98.56 125 ASP B CA 1
ATOM 2134 C C . ASP B 1 125 ? 2.27 1.207 14.57 1 98.56 125 ASP B C 1
ATOM 2136 O O . ASP B 1 125 ? 1.146 1.456 14.133 1 98.56 125 ASP B O 1
ATOM 2140 N N . PRO B 1 126 ? 3.346 1.089 13.805 1 98.5 126 PRO B N 1
ATOM 2141 C CA . PRO B 1 126 ? 3.201 1.315 12.367 1 98.5 126 PRO B CA 1
ATOM 2142 C C . PRO B 1 126 ? 2.139 0.42 11.734 1 98.5 126 PRO B C 1
ATOM 2144 O O . PRO B 1 126 ? 1.442 0.844 10.805 1 98.5 126 PRO B O 1
ATOM 2147 N N . GLN B 1 127 ? 1.963 -0.76 12.188 1 97 127 GLN B N 1
ATOM 2148 C CA . GLN B 1 127 ? 0.966 -1.662 11.617 1 97 127 GLN B CA 1
ATOM 2149 C C . GLN B 1 127 ? -0.447 -1.229 12 1 97 127 GLN B C 1
ATOM 2151 O O . GLN B 1 127 ? -1.378 -1.359 11.203 1 97 127 GLN B O 1
ATOM 2156 N N . GLU B 1 128 ? -0.571 -0.748 13.227 1 97.75 128 GLU B N 1
ATOM 2157 C CA . GLU B 1 128 ? -1.841 -0.156 13.641 1 97.75 128 GLU B CA 1
ATOM 2158 C C . GLU B 1 128 ? -2.158 1.091 12.82 1 97.75 128 GLU B C 1
ATOM 2160 O O . GLU B 1 128 ? -3.299 1.287 12.391 1 97.75 128 GLU B O 1
ATOM 2165 N N . ALA B 1 129 ? -1.139 1.906 12.586 1 98.81 129 ALA B N 1
ATOM 2166 C CA . ALA B 1 129 ? -1.318 3.123 11.797 1 98.81 129 ALA B CA 1
ATOM 2167 C C . ALA B 1 129 ? -1.784 2.795 10.383 1 98.81 129 ALA B C 1
ATOM 2169 O O . ALA B 1 129 ? -2.723 3.412 9.867 1 98.81 129 ALA B O 1
ATOM 2170 N N . LEU B 1 130 ? -1.16 1.807 9.805 1 98.69 130 LEU B N 1
ATOM 2171 C CA . LEU B 1 130 ? -1.473 1.393 8.445 1 98.69 130 LEU B CA 1
ATOM 2172 C C . LEU B 1 130 ? -2.965 1.121 8.289 1 98.69 130 LEU B C 1
ATOM 2174 O O . LEU B 1 130 ? -3.57 1.52 7.289 1 98.69 130 LEU B O 1
ATOM 2178 N N . THR B 1 131 ? -3.607 0.506 9.242 1 98.25 131 THR B N 1
ATOM 2179 C CA . THR B 1 131 ? -5.004 0.109 9.125 1 98.25 131 THR B CA 1
ATOM 2180 C C . THR B 1 131 ? -5.93 1.252 9.539 1 98.25 131 THR B C 1
ATOM 2182 O O . THR B 1 131 ? -7.09 1.301 9.125 1 98.25 131 THR B O 1
ATOM 2185 N N . ALA B 1 132 ? -5.418 2.232 10.266 1 98.44 132 ALA B N 1
ATOM 2186 C CA . ALA B 1 132 ? -6.266 3.262 10.859 1 98.44 132 ALA B CA 1
ATOM 2187 C C . ALA B 1 132 ? -6.297 4.516 9.992 1 98.44 132 ALA B C 1
ATOM 2189 O O . ALA B 1 132 ? -7.191 5.355 10.125 1 98.44 132 ALA B O 1
ATOM 2190 N N . LEU B 1 133 ? -5.34 4.719 9.141 1 98.75 133 LEU B N 1
ATOM 2191 C CA . LEU B 1 133 ? -5.195 5.949 8.359 1 98.75 133 LEU B CA 1
ATOM 2192 C C . LEU B 1 133 ? -6.387 6.141 7.43 1 98.75 133 LEU B C 1
ATOM 2194 O O . LEU B 1 133 ? -6.871 5.18 6.824 1 98.75 133 LEU B O 1
ATOM 2198 N N . ARG B 1 134 ? -6.758 7.316 7.309 1 97.75 134 ARG B N 1
ATOM 2199 C CA . ARG B 1 134 ? -7.938 7.691 6.539 1 97.75 134 ARG B CA 1
ATOM 2200 C C . ARG B 1 134 ? -7.738 7.387 5.055 1 97.75 134 ARG B C 1
ATOM 2202 O O . ARG B 1 134 ? -8.625 6.816 4.41 1 97.75 134 ARG B O 1
ATOM 2209 N N . HIS B 1 135 ? -6.578 7.738 4.547 1 98.25 135 HIS B N 1
ATOM 2210 C CA . HIS B 1 135 ? -6.363 7.723 3.104 1 98.25 135 HIS B CA 1
ATOM 2211 C C . HIS B 1 135 ? -5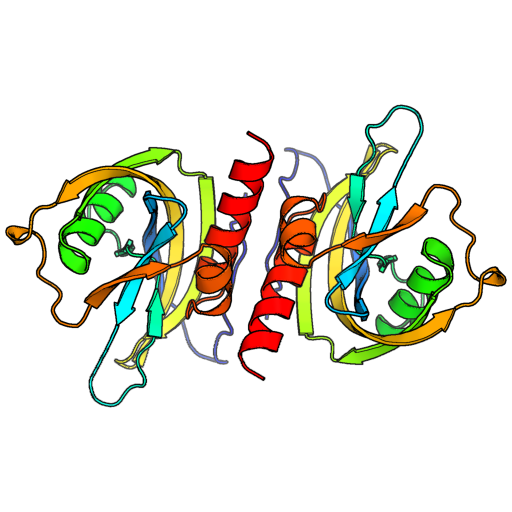.504 6.535 2.688 1 98.25 135 HIS B C 1
ATOM 2213 O O . HIS B 1 135 ? -4.52 6.211 3.359 1 98.25 135 HIS B O 1
ATOM 2219 N N . GLU B 1 136 ? -5.82 5.965 1.569 1 98.25 136 GLU B N 1
ATOM 2220 C CA . GLU B 1 136 ? -5.082 4.824 1.038 1 98.25 136 GLU B CA 1
ATOM 2221 C C . GLU B 1 136 ? -3.648 5.211 0.69 1 98.25 136 GLU B C 1
ATOM 2223 O O . GLU B 1 136 ? -2.723 4.418 0.874 1 98.25 136 GLU B O 1
ATOM 2228 N N . ALA B 1 137 ? -3.449 6.395 0.183 1 98.62 137 ALA B N 1
ATOM 2229 C CA . ALA B 1 137 ? -2.098 6.844 -0.14 1 98.62 137 ALA B CA 1
ATOM 2230 C C . ALA B 1 137 ? -1.215 6.867 1.105 1 98.62 137 ALA B C 1
ATOM 2232 O O . ALA B 1 137 ? -0.029 6.535 1.04 1 98.62 137 ALA B O 1
ATOM 2233 N N . HIS B 1 138 ? -1.792 7.273 2.219 1 98.88 138 HIS B N 1
ATOM 2234 C CA . HIS B 1 138 ? -1.051 7.277 3.475 1 98.88 138 HIS B CA 1
ATOM 2235 C C . HIS B 1 138 ? -0.745 5.855 3.938 1 98.88 138 HIS B C 1
ATOM 2237 O O . HIS B 1 138 ? 0.359 5.578 4.41 1 98.88 138 HIS B O 1
ATOM 2243 N N . ALA B 1 139 ? -1.763 5.016 3.771 1 98.81 139 ALA B N 1
ATOM 2244 C CA . ALA B 1 139 ? -1.538 3.615 4.121 1 98.81 139 ALA B CA 1
ATOM 2245 C C . ALA B 1 139 ? -0.426 3.01 3.271 1 98.81 139 ALA B C 1
ATOM 2247 O O . ALA B 1 139 ? 0.434 2.289 3.785 1 98.81 139 ALA B O 1
ATOM 2248 N N . TRP B 1 140 ? -0.415 3.344 2.002 1 98.75 140 TRP B N 1
ATOM 2249 C CA . TRP B 1 140 ? 0.654 2.873 1.128 1 98.75 140 TRP B CA 1
ATOM 2250 C C . TRP B 1 140 ? 2.008 3.402 1.59 1 98.75 140 TRP B C 1
ATOM 2252 O O . TRP B 1 140 ? 3 2.672 1.59 1 98.75 140 TRP B O 1
ATOM 2262 N N . ALA B 1 141 ? 2.055 4.656 1.953 1 98.88 141 ALA B N 1
ATOM 2263 C CA . ALA B 1 141 ? 3.309 5.25 2.406 1 98.88 141 ALA B CA 1
ATOM 2264 C C . ALA B 1 141 ? 3.857 4.508 3.623 1 98.88 141 ALA B C 1
ATOM 2266 O O . ALA B 1 141 ? 5.066 4.281 3.727 1 98.88 141 ALA B O 1
ATOM 2267 N N . VAL B 1 142 ? 3.014 4.148 4.539 1 98.94 142 VAL B N 1
ATOM 2268 C CA . VAL B 1 142 ? 3.453 3.412 5.719 1 98.94 142 VAL B CA 1
ATOM 2269 C C . VAL B 1 142 ? 3.934 2.021 5.312 1 98.94 142 VAL B C 1
ATOM 2271 O O . VAL B 1 142 ? 4.973 1.553 5.785 1 98.94 142 VAL B O 1
ATOM 2274 N N . ALA B 1 143 ? 3.184 1.345 4.414 1 98.81 143 ALA B N 1
ATOM 2275 C CA . ALA B 1 143 ? 3.598 0.034 3.916 1 98.81 143 ALA B CA 1
ATOM 2276 C C . ALA B 1 143 ? 4.977 0.102 3.27 1 98.81 143 ALA B C 1
ATOM 2278 O O . ALA B 1 143 ? 5.844 -0.729 3.549 1 98.81 143 ALA B O 1
ATOM 2279 N N . ALA B 1 144 ? 5.129 1.125 2.42 1 98.56 144 ALA B N 1
ATOM 2280 C CA . ALA B 1 144 ? 6.406 1.309 1.733 1 98.56 144 ALA B CA 1
ATOM 2281 C C . ALA B 1 144 ? 7.531 1.556 2.73 1 98.56 144 ALA B C 1
ATOM 2283 O O . ALA B 1 144 ? 8.641 1.047 2.561 1 98.56 144 ALA B O 1
ATOM 2284 N N . TRP B 1 145 ? 7.273 2.344 3.734 1 98.62 145 TRP B N 1
ATOM 2285 C CA . TRP B 1 145 ? 8.258 2.635 4.777 1 98.62 145 TRP B CA 1
ATOM 2286 C C . TRP B 1 145 ? 8.633 1.368 5.535 1 98.62 145 TRP B C 1
ATOM 2288 O O . TRP B 1 145 ? 9.82 1.118 5.785 1 98.62 145 TRP B O 1
ATOM 2298 N N . LEU B 1 146 ? 7.668 0.555 5.902 1 98.56 146 LEU B N 1
ATOM 2299 C CA . LEU B 1 146 ? 7.906 -0.705 6.598 1 98.56 146 LEU B CA 1
ATOM 2300 C C . LEU B 1 146 ? 8.773 -1.635 5.75 1 98.56 146 LEU B C 1
ATOM 2302 O O . LEU B 1 146 ? 9.656 -2.312 6.273 1 98.56 146 LEU B O 1
ATOM 2306 N N . ARG B 1 147 ? 8.5 -1.67 4.488 1 98.12 147 ARG B N 1
ATOM 2307 C CA . ARG B 1 147 ? 9.258 -2.516 3.57 1 98.12 147 ARG B CA 1
ATOM 2308 C C . ARG B 1 147 ? 10.703 -2.051 3.467 1 98.12 147 ARG B C 1
ATOM 2310 O O . ARG B 1 147 ? 11.625 -2.869 3.441 1 98.12 147 ARG B O 1
ATOM 2317 N N . LEU B 1 148 ? 10.844 -0.749 3.404 1 96.69 148 LEU B N 1
ATOM 2318 C CA . LEU B 1 148 ? 12.188 -0.187 3.363 1 96.69 148 LEU B CA 1
ATOM 2319 C C . LEU B 1 148 ? 12.953 -0.509 4.641 1 96.69 148 LEU B C 1
ATOM 2321 O O . LEU B 1 148 ? 14.141 -0.852 4.594 1 96.69 148 LEU B O 1
ATOM 2325 N N . ARG B 1 149 ? 12.281 -0.414 5.754 1 94.75 149 ARG B N 1
ATOM 2326 C CA . ARG B 1 149 ? 12.875 -0.687 7.059 1 94.75 149 ARG B CA 1
ATOM 2327 C C . ARG B 1 149 ? 13.32 -2.143 7.164 1 94.75 149 ARG B C 1
ATOM 2329 O O . ARG B 1 149 ? 14.367 -2.434 7.738 1 94.75 149 ARG B O 1
ATOM 2336 N N . ALA B 1 150 ? 12.547 -3.055 6.594 1 94 150 ALA B N 1
ATOM 2337 C CA . ALA B 1 150 ? 12.82 -4.488 6.672 1 94 150 ALA B CA 1
ATOM 2338 C C . ALA B 1 150 ? 14.008 -4.871 5.793 1 94 150 ALA B C 1
ATOM 2340 O O . ALA B 1 150 ? 14.656 -5.895 6.023 1 94 150 ALA B O 1
ATOM 2341 N N . ARG B 1 151 ? 14.289 -4.113 4.754 1 88.88 151 ARG B N 1
ATOM 2342 C CA . ARG B 1 151 ? 15.359 -4.414 3.814 1 88.88 151 ARG B CA 1
ATOM 2343 C C . ARG B 1 151 ? 16.672 -3.768 4.254 1 88.88 151 ARG B C 1
ATOM 2345 O O . ARG B 1 151 ? 17.734 -4.055 3.691 1 88.88 151 ARG B O 1
ATOM 2352 N N . ALA B 1 152 ? 16.609 -2.787 5.137 1 82.5 152 ALA B N 1
ATOM 2353 C CA . ALA B 1 152 ? 17.812 -2.143 5.652 1 82.5 152 ALA B CA 1
ATOM 2354 C C . ALA B 1 152 ? 18.531 -3.035 6.664 1 82.5 152 ALA B C 1
ATOM 2356 O O . ALA B 1 152 ? 17.891 -3.84 7.348 1 82.5 152 ALA B O 1
#

Sequence (304 aa):
MPAPQFGRPEPGRSYRDRPAAFGIVERDGRIAVVRVAKPGHPAWIDLPGGALDPGESAEQAVVREYGEETGLKVAAGEAYARADQMFVNTDGEAFNNRATFFRLSLQGEDPALKIEDDHALAWLDPQEALTALRHEAHAWAVAAWLRLRARAMPAPQFGRPEPGRSYRDRPAAFGIVERDGRIAVVRVAKPGHPAWIDLPGGALDPGESAEQAVVREYGEETGLKVAAGEAYARADQMFVNTDGEAFNNRATFFRLSLQGEDPALKIEDDHALAWLDPQEALTALRHEAHAWAVAAWLRLRARA

Organism: Phenylobacterium zucineum (strain HLK1) (NCBI:txid450851)

Secondary structure (DSSP, 8-state):
-PPPEES-PPTT---EEEEEEEEE-EETTEEEEEEE--TTS--EEE-SEEEPPTT--HHHHHHHHHHHHH-EEEEEEEEEEEEEEEEE-TTS-EEEEEEEEEEEEEEEE-GGG---TTEEEEEE-HHHHHHHBS-HHHHHHHHHHHHHHHH-/-PPPEES-PPTT---EEEEEEEEE-EETTEEEEEEE--TTS--EEE-SEEEPPTT--HHHHHHHHHHHHH-EEEEEEEEEEEEEEEEE-TTS-EEEEEEEEEEEEEEEE-GGG---TTEEEEEE-HHHHHHHBSSHHHHHHHHHHHHHHHH-

Radius of gyration: 20.47 Å; Cα contacts (8 Å, |Δi|>4): 741; chains: 2; bounding box: 40×62×45 Å

InterPro domains:
  IPR000086 NUDIX hydrolase domain [PF00293] (20-145)
  IPR000086 NUDIX hydrolase domain [PS51462] (16-148)
  IPR015797 NUDIX hydrolase-like domain superfamily [SSF55811] (8-148)
  IPR020476 NUDIX hydrolase [PR00502] (45-59)
  IPR020476 NUDIX hydrolase [PR00502] (59-74)

pLDDT: mean 97.2, std 4.1, range [58.0, 98.94]

Foldseek 3Di:
DDAAEDEDDDPPDDAAEFEKEFEWEDDPQWTKWKWFDDPPDDIAIATFITTDDPPDDNQRRHQLRCCQQEQWHKGFDDFQHWHWYWDADPVRHTHIYGYTYTYIYTPGGGNVSHNDPRIYIDIGNLVVCLVGHDTPRRNVVSVSVVVVVVVD/DDAAEDEDDDPPDDAAEFEKEFEWEDDPQWTKWKWFDDPPDDIAIATFITTDDPPDDNQRRHQLRCCQQEQWHKGWDDFQHWHWYWDADPVRHTHIYGYTYTYIYTPGGGNVSHNDPRIYIDIHNLVVCLVGHDTPRRNVSSVSVVVVVVVD